Protein AF-A0A7C5WG07-F1 (afdb_monomer)

Mean predicted aligned error: 15.14 Å

Radius of gyration: 25.04 Å; Cα contacts (8 Å, |Δi|>4): 256; chains: 1; bounding box: 51×53×60 Å

Secondary structure (DSSP, 8-state):
-EEE--SSSS---B-----------------PPPPPPPPPPTT--PPPPGGGG-----GGGS-SS--SSGGGSEEEE--SSS----EEEEGGGGGGGPPTT-EEE---------EEEEE-TTS-EEEEEEEEESSTTS-EEEEEEE-SSPPPTT-EEEEETTEEEEEEEEETTEEEEEEESS--GGG-

Solvent-accessible surface area (backbone atoms only — not comparable to full-atom values): 12342 Å² total; per-residue (Å²): 99,51,45,46,52,58,82,68,100,66,84,59,83,51,80,62,75,76,90,76,84,82,89,85,85,88,84,90,76,94,76,80,86,85,76,82,83,76,88,81,65,93,87,68,80,71,78,86,51,77,73,81,73,66,75,95,71,62,73,87,76,54,71,89,65,82,54,84,62,65,46,70,32,80,30,73,44,65,61,90,68,104,53,90,58,76,42,87,46,36,49,68,51,48,73,78,79,56,59,95,65,49,43,78,47,70,79,81,85,78,87,69,84,30,77,46,62,26,28,36,91,87,66,49,64,35,35,39,34,54,74,45,66,75,44,95,84,62,40,34,26,39,25,41,78,50,42,98,68,73,82,54,71,76,37,61,28,40,54,52,91,75,30,35,38,36,31,54,48,83,48,93,95,36,29,36,34,34,62,43,56,90,74,54,74,88,80,116

pLDDT: mean 76.99, std 21.12, range [29.88, 97.0]

Structure (mmCIF, N/CA/C/O backbone):
data_AF-A0A7C5WG07-F1
#
_entry.id   AF-A0A7C5WG07-F1
#
loop_
_atom_site.group_PDB
_atom_site.id
_atom_site.type_symbol
_atom_site.label_atom_id
_atom_site.label_alt_id
_atom_site.label_comp_id
_atom_site.label_asym_id
_atom_site.label_entity_id
_atom_site.label_seq_id
_atom_site.pdbx_PDB_ins_code
_atom_site.Cartn_x
_atom_site.Cartn_y
_atom_site.Cartn_z
_atom_site.occupancy
_atom_site.B_iso_or_equiv
_atom_site.auth_seq_id
_atom_site.auth_comp_id
_atom_site.auth_asym_id
_atom_site.auth_atom_id
_atom_site.pdbx_PDB_model_num
ATOM 1 N N . MET A 1 1 ? 6.994 1.285 -8.239 1.00 38.47 1 MET A N 1
ATOM 2 C CA . MET A 1 1 ? 8.453 1.095 -8.134 1.00 38.47 1 MET A CA 1
ATOM 3 C C . MET A 1 1 ? 9.087 2.463 -8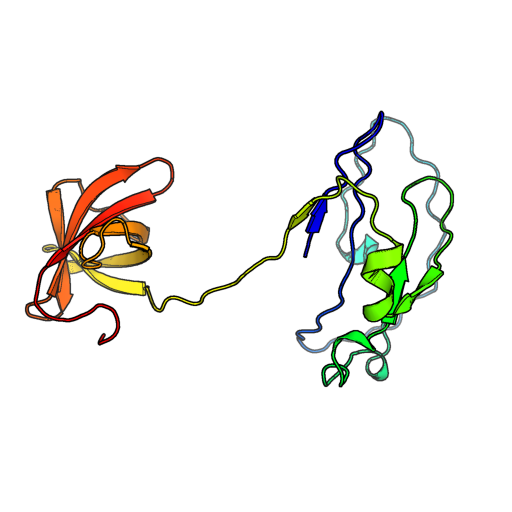.268 1.00 38.47 1 MET A C 1
ATOM 5 O O . MET A 1 1 ? 8.831 3.127 -9.264 1.00 38.47 1 MET A O 1
ATOM 9 N N . VAL A 1 2 ? 9.793 2.922 -7.241 1.00 41.78 2 VAL A N 1
ATOM 10 C CA . VAL A 1 2 ? 10.519 4.198 -7.270 1.00 41.78 2 VAL A CA 1
ATOM 11 C C . VAL A 1 2 ? 11.999 3.845 -7.251 1.00 41.78 2 VAL A C 1
ATOM 13 O O . VAL A 1 2 ? 12.442 3.127 -6.362 1.00 41.78 2 VAL A O 1
ATOM 16 N N . LEU A 1 3 ? 12.752 4.297 -8.252 1.00 44.88 3 LEU A N 1
ATOM 17 C CA . LEU A 1 3 ? 14.199 4.125 -8.278 1.00 44.88 3 LEU A CA 1
ATOM 18 C C . LEU A 1 3 ? 14.851 5.371 -7.674 1.00 44.88 3 LEU A C 1
ATOM 20 O O . LEU A 1 3 ? 14.597 6.491 -8.129 1.00 44.88 3 LEU A O 1
ATOM 24 N N . LEU A 1 4 ? 15.675 5.180 -6.646 1.00 45.19 4 LEU A N 1
ATOM 25 C CA . LEU A 1 4 ? 16.463 6.236 -6.024 1.00 45.19 4 LEU A CA 1
ATOM 26 C C . LEU A 1 4 ? 17.936 6.011 -6.377 1.00 45.19 4 LEU A C 1
ATOM 28 O O . LEU A 1 4 ? 18.559 5.062 -5.914 1.00 45.19 4 LEU A O 1
ATOM 32 N N . ARG A 1 5 ? 18.489 6.892 -7.214 1.00 48.22 5 ARG A N 1
ATOM 33 C CA . ARG A 1 5 ? 19.912 6.901 -7.573 1.00 48.22 5 ARG A CA 1
ATOM 34 C C . ARG A 1 5 ? 20.709 7.602 -6.479 1.00 48.22 5 ARG A C 1
ATOM 36 O O . ARG A 1 5 ? 20.539 8.807 -6.281 1.00 48.22 5 ARG A O 1
ATOM 43 N N . LEU A 1 6 ? 21.546 6.850 -5.770 1.00 46.19 6 LEU A N 1
ATOM 44 C CA . LEU A 1 6 ? 22.376 7.329 -4.665 1.00 46.19 6 LEU A CA 1
ATOM 45 C C . LEU A 1 6 ? 23.856 7.219 -5.071 1.00 46.19 6 LEU A C 1
ATOM 47 O O . LEU A 1 6 ? 24.548 6.290 -4.682 1.00 46.19 6 LEU A O 1
ATOM 51 N N . GLY A 1 7 ? 24.352 8.154 -5.888 1.00 37.94 7 GLY A N 1
ATOM 52 C CA . GLY A 1 7 ? 25.779 8.199 -6.238 1.00 37.94 7 GLY A CA 1
ATOM 53 C C . GLY A 1 7 ? 26.144 9.283 -7.258 1.00 37.94 7 GLY A C 1
ATOM 54 O O . GLY A 1 7 ? 25.805 9.160 -8.433 1.00 37.94 7 GLY A O 1
ATOM 55 N N . GLY A 1 8 ? 26.842 10.335 -6.806 1.00 44.09 8 GLY A N 1
ATOM 56 C CA . GLY A 1 8 ? 27.345 11.469 -7.610 1.00 44.09 8 GLY A CA 1
ATOM 57 C C . GLY A 1 8 ? 26.722 12.831 -7.237 1.00 44.09 8 GLY A C 1
ATOM 58 O O . GLY A 1 8 ? 25.639 12.852 -6.647 1.00 44.09 8 GLY A O 1
ATOM 59 N N . PRO A 1 9 ? 27.379 13.978 -7.533 1.00 41.19 9 PRO A N 1
ATOM 60 C CA . PRO A 1 9 ? 26.943 15.295 -7.068 1.00 41.19 9 PRO A CA 1
ATOM 61 C C . PRO A 1 9 ? 25.626 15.676 -7.756 1.00 41.19 9 PRO A C 1
ATOM 63 O O . PRO A 1 9 ? 25.593 16.116 -8.903 1.00 41.19 9 PRO A O 1
ATOM 66 N N . GLY A 1 10 ? 24.520 15.453 -7.047 1.00 43.56 10 GLY A N 1
ATOM 67 C CA . GLY A 1 10 ? 23.165 15.768 -7.489 1.00 43.56 10 GLY A CA 1
ATOM 68 C C . GLY A 1 10 ? 22.250 14.544 -7.535 1.00 43.56 10 GLY A C 1
ATOM 69 O O . GLY A 1 10 ? 22.371 13.677 -8.397 1.00 43.56 10 GLY A O 1
ATOM 70 N N . LEU A 1 11 ? 21.256 14.522 -6.642 1.00 38.75 11 LEU A N 1
ATOM 71 C CA . LEU A 1 11 ? 20.140 13.569 -6.634 1.00 38.75 11 LEU A CA 1
ATOM 72 C C . LEU A 1 11 ? 19.354 13.621 -7.960 1.00 38.75 11 LEU A C 1
ATOM 74 O O . LEU A 1 11 ? 18.434 14.426 -8.143 1.00 38.75 11 LEU A O 1
ATOM 78 N N . ARG A 1 12 ? 19.653 12.718 -8.899 1.00 48.75 12 ARG A N 1
ATOM 79 C CA . ARG A 1 12 ? 18.860 12.548 -10.125 1.00 48.75 12 ARG A CA 1
ATOM 80 C C . ARG A 1 12 ? 17.717 11.541 -9.899 1.00 48.75 12 ARG A C 1
ATOM 82 O O . ARG A 1 12 ? 17.826 10.371 -10.221 1.00 48.75 12 ARG A O 1
ATOM 89 N N . ARG A 1 13 ? 16.581 12.045 -9.401 1.00 41.81 13 ARG A N 1
ATOM 90 C CA . ARG A 1 13 ? 15.189 11.585 -9.669 1.00 41.81 13 ARG A CA 1
ATOM 91 C C . ARG A 1 13 ? 14.920 10.771 -10.951 1.00 41.81 13 ARG A C 1
ATOM 93 O O . ARG A 1 13 ? 14.426 11.390 -11.886 1.00 41.81 13 ARG A O 1
ATOM 100 N N . VAL A 1 14 ? 15.153 9.469 -11.069 1.00 42.34 14 VAL A N 1
ATOM 101 C CA . VAL A 1 14 ? 14.670 8.732 -12.260 1.00 42.34 14 VAL A CA 1
ATOM 102 C C . VAL A 1 14 ? 13.261 8.223 -11.968 1.00 42.34 14 VAL A C 1
ATOM 104 O O . VAL A 1 14 ? 13.068 7.297 -11.184 1.00 42.34 14 VAL A O 1
ATOM 107 N N . ARG A 1 15 ? 12.240 8.864 -12.550 1.00 41.91 15 ARG A N 1
ATOM 108 C CA . ARG A 1 15 ? 10.853 8.403 -12.403 1.00 41.91 15 ARG A CA 1
ATOM 109 C C . ARG A 1 15 ? 10.570 7.372 -13.489 1.00 41.91 15 ARG A C 1
ATOM 111 O O . ARG A 1 15 ? 10.311 7.734 -14.630 1.00 41.91 15 ARG A O 1
ATOM 118 N N . VAL A 1 16 ? 10.603 6.095 -13.121 1.00 41.75 16 VAL A N 1
ATOM 119 C CA . VAL A 1 16 ? 10.131 5.010 -13.987 1.00 41.75 16 VAL A CA 1
ATOM 120 C C . VAL A 1 16 ? 8.601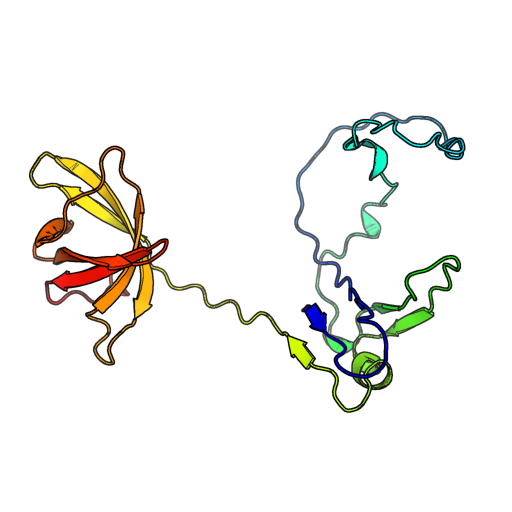 5.016 -13.946 1.00 41.75 16 VAL A C 1
ATOM 122 O O . VAL A 1 16 ? 7.991 4.587 -12.966 1.00 41.75 16 VAL A O 1
ATOM 125 N N . LEU A 1 17 ? 7.970 5.562 -14.986 1.00 38.41 17 LEU A N 1
ATOM 126 C CA . LEU A 1 17 ? 6.526 5.442 -15.185 1.00 38.41 17 LEU A CA 1
ATOM 127 C C . LEU A 1 17 ? 6.226 4.053 -15.755 1.00 38.41 17 LEU A C 1
ATOM 129 O O . LEU A 1 17 ? 6.412 3.796 -16.940 1.00 38.41 17 LEU A O 1
ATOM 133 N N . LEU A 1 18 ? 5.755 3.158 -14.890 1.00 39.09 18 LEU A N 1
ATOM 134 C CA . LEU A 1 18 ? 5.053 1.948 -15.305 1.00 39.09 18 LEU A CA 1
ATOM 135 C C . LEU A 1 18 ? 3.572 2.310 -15.410 1.00 39.09 18 LEU A C 1
ATOM 137 O O . LEU A 1 18 ? 2.943 2.628 -14.400 1.00 39.09 18 LEU A O 1
ATOM 141 N N . ALA A 1 19 ? 3.032 2.312 -16.626 1.00 33.00 19 ALA A N 1
ATOM 142 C CA . ALA A 1 19 ? 1.612 2.539 -16.846 1.00 33.00 19 ALA A CA 1
ATOM 143 C C . ALA A 1 19 ? 0.819 1.325 -16.333 1.00 33.00 19 ALA A C 1
ATOM 145 O O . ALA A 1 19 ? 1.008 0.207 -16.809 1.00 33.00 19 ALA A O 1
ATOM 146 N N . ALA A 1 20 ? -0.061 1.554 -15.362 1.00 34.78 20 ALA A N 1
ATOM 147 C CA . ALA A 1 20 ? -1.146 0.646 -15.017 1.00 34.78 20 ALA A CA 1
ATOM 148 C C . ALA A 1 20 ? -2.455 1.401 -15.265 1.00 34.78 20 ALA A C 1
ATOM 150 O O . ALA A 1 20 ? -2.651 2.487 -14.721 1.00 34.78 20 ALA A O 1
ATOM 151 N N . ALA A 1 21 ? -3.316 0.852 -16.118 1.00 30.83 21 ALA A N 1
ATOM 152 C CA . ALA A 1 21 ? -4.628 1.411 -16.401 1.00 30.83 21 ALA A CA 1
ATOM 153 C C . ALA A 1 21 ? -5.647 0.876 -15.385 1.00 30.83 21 ALA A C 1
ATOM 155 O O . ALA A 1 21 ? -5.774 -0.336 -15.224 1.00 30.83 21 ALA A O 1
ATOM 156 N N . GLN A 1 22 ? -6.385 1.771 -14.726 1.00 36.16 22 GLN A N 1
ATOM 157 C CA . GLN A 1 22 ? -7.676 1.470 -14.101 1.00 36.16 22 GLN A CA 1
ATOM 158 C C . GLN A 1 22 ? -8.629 2.628 -14.420 1.00 36.16 22 GLN A C 1
ATOM 160 O O . GLN A 1 22 ? -8.256 3.792 -14.291 1.00 36.16 22 GLN A O 1
ATOM 165 N N . GLY A 1 23 ? -9.801 2.296 -14.964 1.00 39.53 23 GLY A N 1
ATOM 166 C CA . GLY A 1 23 ? -10.646 3.228 -15.708 1.00 39.53 23 GLY A CA 1
ATOM 167 C C . GLY A 1 23 ? -11.697 3.993 -14.905 1.00 39.53 23 GLY A C 1
ATOM 168 O O . GLY A 1 23 ? -11.992 3.668 -13.762 1.00 39.53 23 GLY A O 1
ATOM 169 N N . LEU A 1 24 ? -12.329 4.961 -15.579 1.00 36.06 24 LEU A N 1
ATOM 170 C CA . LEU A 1 24 ? -13.737 5.330 -15.410 1.00 36.06 24 LEU A CA 1
ATOM 171 C C . LEU A 1 24 ? -14.241 6.090 -16.657 1.00 36.06 24 LEU A C 1
ATOM 173 O O . LEU A 1 24 ? -13.456 6.578 -17.464 1.00 36.06 24 LEU A O 1
ATOM 177 N N . ARG A 1 25 ? -15.564 6.106 -16.851 1.00 36.50 25 ARG A N 1
ATOM 178 C CA . ARG A 1 25 ? -16.282 6.350 -18.114 1.00 36.50 25 ARG A CA 1
ATOM 179 C C . ARG A 1 25 ? -16.681 7.817 -18.387 1.00 36.50 25 ARG A C 1
ATOM 181 O O . ARG A 1 25 ? -17.117 8.506 -17.478 1.00 36.50 25 ARG A O 1
ATOM 188 N N . ARG A 1 26 ? -16.737 8.111 -19.702 1.00 42.53 26 ARG A N 1
ATOM 189 C CA . ARG A 1 26 ? -17.637 8.979 -20.517 1.00 42.53 26 ARG A CA 1
ATOM 190 C C . ARG A 1 26 ? -17.627 10.514 -20.378 1.00 42.53 26 ARG A C 1
ATOM 192 O O . ARG A 1 26 ? -17.943 11.063 -19.334 1.00 42.53 26 ARG A O 1
ATOM 199 N N . GLY A 1 27 ? -17.522 11.161 -21.549 1.00 34.78 27 GLY A N 1
ATOM 200 C CA . GLY A 1 27 ? -18.117 12.470 -21.855 1.00 34.78 27 GLY A CA 1
ATOM 201 C C . GLY A 1 27 ? -17.315 13.268 -22.884 1.00 34.78 27 GLY A C 1
ATOM 202 O O . GLY A 1 27 ? -16.436 14.026 -22.501 1.00 34.78 27 GLY A O 1
ATOM 203 N N . GLY A 1 28 ? -17.574 13.075 -24.181 1.00 46.59 28 GLY A N 1
ATOM 204 C CA . GLY A 1 28 ? -16.825 13.734 -25.255 1.00 46.59 28 GLY A CA 1
ATOM 205 C C . GLY A 1 28 ? -17.171 15.212 -25.445 1.00 46.59 28 GLY A C 1
ATOM 206 O O . GLY A 1 28 ? -18.310 15.620 -25.241 1.00 46.59 28 GLY A O 1
ATOM 207 N N . CYS A 1 29 ? -16.191 15.990 -25.908 1.00 29.88 29 CYS A N 1
ATOM 208 C CA . CYS A 1 29 ? -16.407 17.158 -26.761 1.00 29.88 29 CYS A CA 1
ATOM 209 C C . CYS A 1 29 ? -1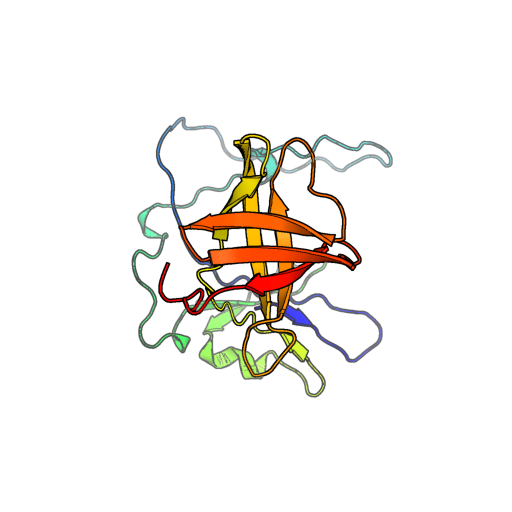5.081 17.501 -27.458 1.00 29.88 29 CYS A C 1
ATOM 211 O O . CYS A 1 29 ? -14.068 17.708 -26.792 1.00 29.88 29 CYS A O 1
ATOM 213 N N . ALA A 1 30 ? -15.065 17.516 -28.791 1.00 47.34 30 ALA A N 1
ATOM 214 C CA . ALA A 1 30 ? -13.874 17.845 -29.571 1.00 47.34 30 ALA A CA 1
ATOM 215 C C . ALA A 1 30 ? -13.488 19.322 -29.365 1.00 47.34 30 ALA A C 1
ATOM 217 O O . ALA A 1 30 ? -14.338 20.207 -29.472 1.00 47.34 30 ALA A O 1
ATOM 218 N N . ARG A 1 31 ? -12.209 19.600 -29.077 1.00 47.97 31 ARG A N 1
ATOM 219 C CA . ARG A 1 31 ? -11.657 20.960 -28.955 1.00 47.97 31 ARG A CA 1
ATOM 220 C C . ARG A 1 31 ? -10.292 21.088 -29.655 1.00 47.97 31 ARG A C 1
ATOM 222 O O . ARG A 1 31 ? -9.617 20.079 -29.840 1.00 47.97 31 ARG A O 1
ATOM 229 N N . PRO A 1 32 ? -9.940 22.309 -30.107 1.00 43.88 32 PRO A N 1
ATOM 230 C CA . PRO A 1 32 ? -8.918 22.566 -31.129 1.00 43.88 32 PRO A CA 1
ATOM 231 C C . PRO A 1 32 ? -7.474 22.356 -30.630 1.00 43.88 32 PRO A C 1
ATOM 233 O 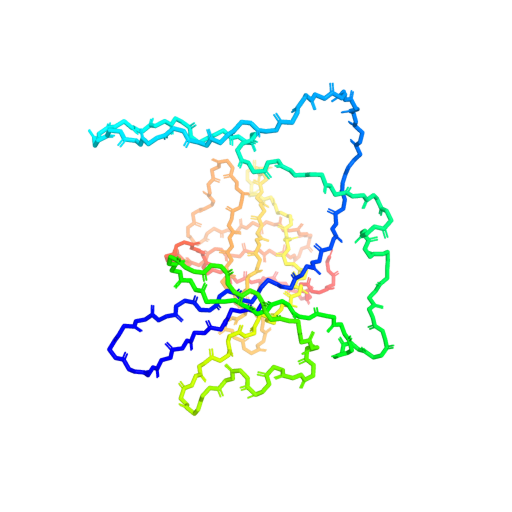O . PRO A 1 32 ? -7.259 22.258 -29.421 1.00 43.88 32 PRO A O 1
ATOM 236 N N . PRO A 1 33 ? -6.479 22.298 -31.544 1.00 50.62 33 PRO A N 1
ATOM 237 C CA . PRO A 1 33 ? -5.098 21.958 -31.208 1.00 50.62 33 PRO A CA 1
ATOM 238 C C . PRO A 1 33 ? -4.438 22.973 -30.267 1.00 50.62 33 PRO A C 1
ATOM 240 O O . PRO A 1 33 ? -4.625 24.186 -30.372 1.00 50.62 33 PRO A O 1
ATOM 243 N N . CYS A 1 34 ? -3.646 22.430 -29.345 1.00 43.69 34 CYS A N 1
ATOM 244 C CA . CYS A 1 34 ? -2.970 23.129 -28.261 1.00 43.69 34 CYS A CA 1
ATOM 245 C C . CYS A 1 34 ? -2.038 24.238 -28.781 1.00 43.69 34 CYS A C 1
ATOM 247 O O . CYS A 1 34 ? -1.109 23.975 -29.543 1.00 43.69 34 CYS A O 1
ATOM 249 N N . LEU A 1 35 ? -2.251 25.474 -28.327 1.00 50.00 35 LEU A N 1
ATOM 250 C CA . LEU A 1 35 ? -1.315 26.583 -28.532 1.00 50.00 35 LEU A CA 1
ATOM 251 C C . LEU A 1 35 ? -0.072 26.418 -27.633 1.00 50.00 35 LEU A C 1
ATOM 253 O O . LEU A 1 35 ? -0.197 25.915 -26.513 1.00 50.00 35 LEU A O 1
ATOM 257 N N . PRO A 1 36 ? 1.119 26.868 -28.073 1.00 45.62 36 PRO A N 1
ATOM 258 C CA . PRO A 1 36 ? 2.332 26.779 -27.269 1.00 45.62 36 PRO A CA 1
ATOM 259 C C . PRO A 1 36 ? 2.262 27.705 -26.039 1.00 45.62 36 PRO A C 1
ATOM 261 O O . PRO A 1 36 ? 1.696 28.802 -26.115 1.00 45.62 36 PRO A O 1
ATOM 264 N N . PRO A 1 37 ? 2.848 27.301 -24.896 1.00 53.78 37 PRO A N 1
ATOM 265 C CA . PRO A 1 37 ? 2.823 28.105 -23.681 1.00 53.78 37 PRO A CA 1
ATOM 266 C C . PRO A 1 37 ? 3.645 29.391 -23.855 1.00 53.78 37 PRO A C 1
ATOM 268 O O . PRO A 1 37 ? 4.796 29.357 -24.289 1.00 53.78 37 PRO A O 1
ATOM 271 N N . ARG A 1 38 ? 3.061 30.540 -23.491 1.00 53.44 38 ARG A N 1
ATOM 272 C CA . ARG A 1 38 ? 3.776 31.827 -23.427 1.00 53.44 38 ARG A CA 1
ATOM 273 C C . ARG A 1 38 ? 4.807 31.817 -22.291 1.00 53.44 38 ARG A C 1
ATOM 275 O O . ARG A 1 38 ? 4.570 31.230 -21.235 1.00 53.44 38 ARG A O 1
ATOM 282 N N . ALA A 1 39 ? 5.931 32.505 -22.500 1.00 54.72 39 ALA A N 1
ATOM 283 C CA . ALA A 1 39 ? 6.984 32.672 -21.498 1.00 54.72 39 ALA A CA 1
ATOM 284 C C . ALA A 1 39 ? 6.450 33.377 -20.232 1.00 54.72 39 ALA A C 1
ATOM 286 O O . ALA A 1 39 ? 5.752 34.388 -20.326 1.00 54.72 39 ALA A O 1
ATOM 287 N N . ARG A 1 40 ? 6.764 32.823 -19.051 1.00 54.06 40 ARG A N 1
ATOM 288 C CA . ARG A 1 40 ? 6.263 33.283 -17.741 1.00 54.06 40 ARG A CA 1
ATOM 289 C C . ARG A 1 40 ? 7.050 34.485 -17.213 1.00 54.06 40 ARG A C 1
ATOM 291 O O . ARG A 1 40 ? 8.272 34.519 -17.336 1.00 54.06 40 ARG A O 1
ATOM 298 N N . ARG A 1 41 ? 6.364 35.422 -16.547 1.00 48.75 41 ARG A N 1
ATOM 299 C CA . ARG A 1 41 ? 6.999 36.462 -15.717 1.00 48.75 41 ARG A CA 1
ATOM 300 C C . ARG A 1 41 ? 7.250 35.929 -14.291 1.00 48.75 41 ARG A C 1
ATOM 302 O O . ARG A 1 41 ? 6.447 35.130 -13.805 1.00 48.75 41 ARG A O 1
ATOM 309 N N . PRO A 1 42 ? 8.331 36.338 -13.599 1.00 42.03 42 PRO A N 1
ATOM 310 C CA . PRO A 1 42 ? 8.593 35.917 -12.219 1.00 42.03 42 PRO A CA 1
ATOM 311 C C . PRO A 1 42 ? 7.502 36.433 -11.264 1.00 42.03 42 PRO A C 1
ATOM 313 O O . PRO A 1 42 ? 7.221 37.627 -11.255 1.00 42.03 42 PRO A O 1
ATOM 316 N N . GLY A 1 43 ? 6.892 35.546 -10.468 1.00 57.75 43 GLY A N 1
ATOM 317 C CA . GLY A 1 43 ? 5.872 35.886 -9.457 1.00 57.75 43 GLY A CA 1
ATOM 318 C C . GLY A 1 43 ? 4.420 35.543 -9.822 1.00 57.75 43 GLY A C 1
ATOM 319 O O . GLY A 1 43 ? 3.549 35.582 -8.960 1.00 57.75 43 GLY A O 1
ATOM 320 N N . GLU A 1 44 ? 4.147 35.142 -11.064 1.00 58.75 44 GLU A N 1
ATOM 321 C CA . GLU A 1 44 ? 2.806 34.739 -11.499 1.00 58.75 44 GLU A CA 1
ATOM 322 C C . GLU A 1 44 ? 2.594 33.234 -11.260 1.00 58.75 44 GLU A C 1
ATOM 324 O O . GLU A 1 44 ? 3.008 32.383 -12.057 1.00 58.75 44 GLU A O 1
ATOM 329 N N . VAL A 1 45 ? 1.955 32.876 -10.141 1.00 60.25 45 VAL A N 1
ATOM 330 C CA . VAL A 1 45 ? 1.470 31.505 -9.928 1.00 60.25 45 VAL A CA 1
ATOM 331 C C . VAL A 1 45 ? 0.168 31.362 -10.706 1.00 60.25 45 VAL A C 1
ATOM 333 O O . VAL A 1 45 ? -0.919 31.566 -10.174 1.00 60.25 45 VAL A O 1
ATOM 336 N N . ASN A 1 46 ? 0.278 31.040 -11.995 1.00 66.56 46 ASN A N 1
ATOM 337 C CA . ASN A 1 46 ? -0.894 30.617 -12.753 1.00 66.56 46 ASN A CA 1
ATOM 338 C C . ASN A 1 46 ? -1.485 29.385 -12.051 1.00 66.56 46 ASN A C 1
ATOM 340 O O . ASN A 1 46 ? -0.731 28.436 -11.796 1.00 66.56 46 ASN A O 1
ATOM 344 N N . PRO A 1 47 ? -2.787 29.386 -11.712 1.00 80.25 47 PRO A N 1
ATOM 345 C CA . PRO A 1 47 ? -3.405 28.233 -11.087 1.00 80.25 47 PRO A CA 1
ATOM 346 C C . PRO A 1 47 ? -3.209 27.046 -12.021 1.00 80.25 47 PRO A C 1
ATOM 348 O O . PRO A 1 47 ? -3.590 27.095 -13.190 1.00 80.25 47 PRO A O 1
ATOM 351 N N . VAL A 1 48 ? -2.561 26.000 -11.515 1.00 85.75 48 VAL A N 1
ATOM 352 C CA . VAL A 1 48 ? -2.417 24.748 -12.251 1.00 85.75 48 VAL A CA 1
ATOM 353 C C . VAL A 1 48 ? -3.818 24.180 -12.430 1.00 85.75 48 VAL A C 1
ATOM 355 O O . VAL A 1 48 ? -4.505 23.889 -11.450 1.00 85.75 48 VAL A O 1
ATOM 358 N N . ARG A 1 49 ? -4.263 24.057 -13.678 1.00 88.81 49 ARG A N 1
ATOM 359 C CA . ARG A 1 49 ? -5.588 23.528 -14.006 1.00 88.81 49 ARG A CA 1
ATOM 360 C C . ARG A 1 49 ? -5.458 22.060 -14.364 1.00 88.81 49 ARG A C 1
ATOM 362 O O . ARG A 1 49 ? -4.469 21.637 -14.950 1.00 88.81 49 ARG A O 1
ATOM 369 N N . VAL A 1 50 ? -6.508 21.288 -14.094 1.00 88.38 50 VAL A N 1
ATOM 370 C CA . VAL A 1 50 ? -6.593 19.880 -14.524 1.00 88.38 50 VAL A CA 1
ATOM 371 C C . VAL A 1 50 ? -6.358 19.752 -16.036 1.00 88.38 50 VAL A C 1
ATOM 373 O O . VAL A 1 50 ? -5.648 18.853 -16.473 1.00 88.38 50 VAL A O 1
ATOM 376 N N . ALA A 1 51 ? -6.877 20.706 -16.815 1.00 90.56 51 ALA A N 1
ATOM 377 C CA . ALA A 1 51 ? -6.721 20.754 -18.267 1.00 90.56 51 ALA A CA 1
ATOM 378 C C . ALA A 1 51 ? -5.262 20.893 -18.744 1.00 90.56 51 ALA A C 1
ATOM 380 O O . ALA A 1 51 ? -4.966 20.515 -19.871 1.00 90.56 51 ALA A O 1
ATOM 381 N N . ASP A 1 52 ? -4.341 21.391 -17.909 1.00 89.56 52 ASP A N 1
ATOM 382 C CA . ASP A 1 52 ? -2.924 21.510 -18.280 1.00 89.56 52 ASP A CA 1
ATOM 383 C C . ASP A 1 52 ? -2.225 20.127 -18.361 1.00 89.56 52 ASP A C 1
ATOM 385 O O . ASP A 1 52 ? -1.092 20.033 -18.831 1.00 89.56 52 ASP A O 1
ATOM 389 N N . PHE A 1 53 ? -2.897 19.052 -17.920 1.00 90.50 53 PHE A N 1
ATOM 390 C CA . PHE A 1 53 ? -2.437 17.658 -17.997 1.00 90.50 53 PHE A CA 1
ATOM 391 C C . PHE A 1 53 ? -3.274 16.788 -18.946 1.00 90.50 53 PHE A C 1
ATOM 393 O O . PHE A 1 53 ? -3.115 15.565 -18.944 1.00 90.50 53 PHE A O 1
ATOM 400 N N . ASP A 1 54 ? -4.174 17.390 -19.723 1.00 91.75 54 ASP A N 1
ATOM 401 C CA . ASP A 1 54 ? -4.997 16.658 -20.681 1.00 91.75 54 ASP A CA 1
ATOM 402 C C . ASP A 1 54 ? -4.181 16.265 -21.925 1.00 91.75 54 ASP A C 1
ATOM 404 O O . ASP A 1 54 ? -3.337 17.026 -22.407 1.00 91.75 54 ASP A O 1
ATOM 408 N N . TYR A 1 55 ? -4.409 15.058 -22.443 1.00 93.94 55 TYR A N 1
ATOM 409 C CA . TYR A 1 55 ? -3.766 14.559 -23.657 1.00 93.94 55 TYR A CA 1
ATOM 410 C C . TYR A 1 55 ? -4.662 13.551 -24.371 1.00 93.94 55 TYR A C 1
ATOM 412 O O . TYR A 1 55 ? -5.418 12.800 -23.757 1.00 93.94 55 TYR A O 1
ATOM 420 N N . HIS A 1 56 ? -4.548 13.504 -25.697 1.00 95.50 56 HIS A N 1
ATOM 421 C CA . HIS A 1 56 ? -5.278 12.529 -26.494 1.00 95.50 56 HIS A CA 1
ATOM 422 C C . HIS A 1 56 ? -4.702 11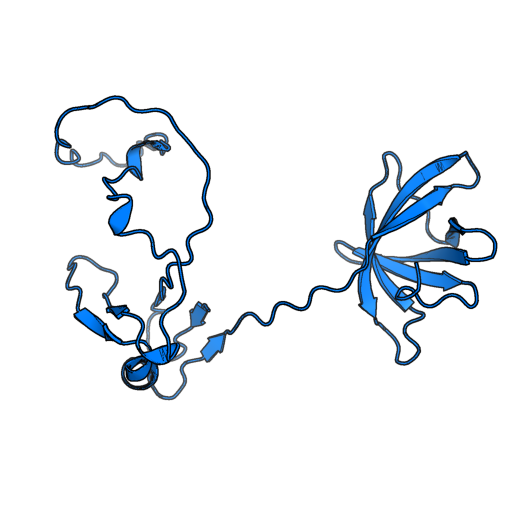.121 -26.277 1.00 95.50 56 HIS A C 1
ATOM 424 O O . HIS A 1 56 ? -3.591 10.824 -26.721 1.00 95.50 56 HIS A O 1
ATOM 430 N N . LEU A 1 57 ? -5.471 10.253 -25.616 1.00 95.75 57 LEU A N 1
ATOM 431 C CA . LEU A 1 57 ? -5.161 8.838 -25.425 1.00 95.75 57 LEU A CA 1
ATOM 432 C C . LEU A 1 57 ? -6.209 7.983 -26.151 1.00 95.75 57 LEU A C 1
ATOM 434 O O . LEU A 1 57 ? -7.323 7.842 -25.641 1.00 95.75 57 LEU A O 1
ATOM 438 N N . PRO A 1 58 ? -5.878 7.406 -27.321 1.00 95.81 58 PRO A N 1
ATOM 439 C CA . PRO A 1 58 ? -6.782 6.490 -28.004 1.00 95.81 58 PRO A CA 1
ATOM 440 C C . PRO A 1 58 ? -7.125 5.291 -27.112 1.00 95.81 58 PRO A C 1
ATOM 442 O O . PRO A 1 58 ? -6.251 4.743 -26.434 1.00 95.81 58 PRO A O 1
ATOM 445 N N . ALA A 1 59 ? -8.392 4.874 -27.105 1.00 94.69 59 ALA A N 1
ATOM 446 C CA . ALA A 1 59 ? -8.881 3.823 -26.209 1.00 94.69 59 ALA A CA 1
ATOM 447 C C . ALA A 1 59 ? -8.181 2.475 -26.458 1.00 94.69 59 ALA A C 1
ATOM 449 O O . ALA A 1 59 ? -7.915 1.723 -25.524 1.00 94.69 59 ALA A O 1
ATOM 450 N N . GLU A 1 60 ? -7.819 2.205 -27.709 1.00 93.69 60 GLU A N 1
ATOM 451 C CA . GLU A 1 60 ? -7.073 1.029 -28.147 1.00 93.69 60 GLU A CA 1
ATOM 452 C C . GLU A 1 60 ? -5.628 0.988 -27.624 1.00 93.69 60 GLU A C 1
ATOM 454 O O . GLU A 1 60 ? -5.026 -0.082 -27.563 1.00 93.69 60 GLU A O 1
ATOM 459 N N . GLN A 1 61 ? -5.067 2.129 -27.203 1.00 94.69 61 GLN A N 1
ATOM 460 C CA . GLN A 1 61 ? -3.735 2.197 -26.588 1.00 94.69 61 GLN A CA 1
ATOM 461 C C . GLN A 1 61 ? -3.768 1.932 -25.074 1.00 94.69 61 GLN A C 1
ATOM 463 O O . GLN A 1 61 ? -2.717 1.877 -24.429 1.00 94.69 61 GLN A O 1
ATOM 468 N N . ILE A 1 62 ? -4.956 1.723 -24.496 1.00 94.62 62 ILE A N 1
ATOM 469 C CA . ILE A 1 62 ? -5.128 1.312 -23.104 1.00 94.62 62 ILE A CA 1
ATOM 470 C C . ILE A 1 62 ? -5.063 -0.214 -23.037 1.00 94.62 62 ILE A C 1
ATOM 472 O O . ILE A 1 62 ? -5.988 -0.916 -23.451 1.00 94.62 62 ILE A O 1
ATOM 476 N N . ALA A 1 63 ? -3.969 -0.733 -22.478 1.00 91.19 63 ALA A N 1
ATOM 477 C CA . ALA A 1 63 ? -3.782 -2.167 -22.299 1.00 91.19 63 ALA A CA 1
ATOM 478 C C . ALA A 1 63 ? -4.910 -2.769 -21.440 1.00 91.19 63 ALA A C 1
ATOM 480 O O . ALA A 1 63 ? -5.071 -2.410 -20.275 1.00 91.19 63 ALA A O 1
ATOM 481 N N . GLN A 1 64 ? -5.667 -3.702 -22.020 1.00 95.31 64 GLN A N 1
ATOM 482 C CA . GLN A 1 64 ? -6.737 -4.435 -21.327 1.00 95.31 64 GLN A CA 1
ATOM 483 C C . GLN A 1 64 ? -6.202 -5.630 -20.528 1.00 95.31 64 GLN A C 1
ATOM 485 O O . GLN A 1 64 ? -6.847 -6.111 -19.601 1.00 95.31 64 GLN A O 1
ATOM 490 N N . GLN A 1 65 ? -5.016 -6.116 -20.892 1.00 93.56 65 GLN A N 1
ATOM 491 C CA . GLN A 1 65 ? -4.321 -7.219 -20.240 1.00 93.56 65 GLN A CA 1
ATOM 492 C C . GLN A 1 65 ? -2.840 -6.870 -20.102 1.00 93.56 65 GLN A C 1
ATOM 494 O O . GLN A 1 65 ? -2.283 -6.108 -20.897 1.00 93.56 65 GLN A O 1
ATOM 499 N N . ALA A 1 66 ? -2.197 -7.422 -19.076 1.00 91.31 66 ALA A N 1
ATOM 500 C CA . ALA A 1 66 ? -0.761 -7.270 -18.900 1.00 91.31 66 ALA A CA 1
ATOM 501 C C . ALA A 1 66 ? 0.004 -8.037 -19.991 1.00 91.31 66 ALA A C 1
ATOM 503 O O . ALA A 1 66 ? -0.445 -9.078 -20.462 1.00 91.31 66 ALA A O 1
ATOM 504 N N . ALA A 1 67 ? 1.192 -7.548 -20.353 1.00 91.94 67 ALA A N 1
ATOM 505 C CA . ALA A 1 67 ? 2.082 -8.284 -21.243 1.00 91.94 67 ALA A CA 1
ATOM 506 C C . ALA A 1 67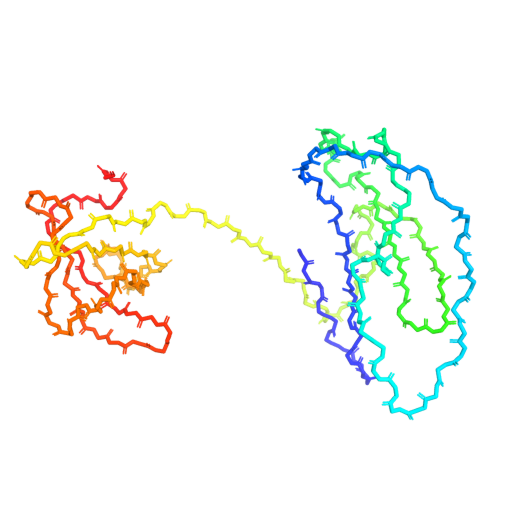 ? 2.526 -9.615 -20.608 1.00 91.94 67 ALA A C 1
ATOM 508 O O . ALA A 1 67 ? 2.854 -9.665 -19.417 1.00 91.94 67 ALA A O 1
ATOM 509 N N . THR A 1 68 ? 2.610 -10.667 -21.423 1.00 91.31 68 THR A N 1
ATOM 510 C CA . THR A 1 68 ? 3.106 -11.989 -21.022 1.00 91.31 68 THR A CA 1
ATOM 511 C C . THR A 1 68 ? 4.232 -12.410 -21.972 1.00 91.31 68 THR A C 1
ATOM 513 O O . THR A 1 68 ? 3.985 -12.515 -23.171 1.00 91.31 68 THR A O 1
ATOM 516 N N . PRO A 1 69 ? 5.468 -12.633 -21.481 1.00 93.88 69 PRO A N 1
ATOM 517 C CA . PRO A 1 69 ? 5.927 -12.481 -20.097 1.00 93.88 69 PRO A CA 1
ATOM 518 C C . PRO A 1 69 ? 5.992 -11.009 -19.648 1.00 93.88 69 PRO A C 1
ATOM 520 O O . PRO A 1 69 ? 6.187 -10.100 -20.452 1.00 93.88 69 PRO A O 1
ATOM 523 N N . ARG A 1 70 ? 5.881 -10.758 -18.335 1.00 89.38 70 ARG A N 1
ATOM 524 C CA . ARG A 1 70 ? 5.747 -9.394 -17.781 1.00 89.38 70 ARG A CA 1
ATOM 525 C C . ARG A 1 70 ? 6.899 -8.450 -18.146 1.00 89.38 70 ARG A C 1
ATOM 527 O O . ARG A 1 70 ? 6.678 -7.260 -18.351 1.00 89.38 70 ARG A O 1
ATOM 534 N N . HIS A 1 71 ? 8.120 -8.970 -18.253 1.00 90.94 71 HIS A N 1
ATOM 535 C CA . HIS A 1 71 ? 9.305 -8.178 -18.598 1.00 90.94 71 HIS A CA 1
ATOM 536 C C . HIS A 1 71 ? 9.362 -7.766 -20.083 1.00 90.94 71 HIS A C 1
ATOM 538 O O . HIS A 1 71 ? 10.188 -6.931 -20.449 1.00 90.94 71 HIS A O 1
ATOM 544 N N . ALA A 1 72 ? 8.482 -8.305 -20.938 1.00 93.25 72 ALA A N 1
ATOM 545 C CA . ALA A 1 72 ? 8.379 -7.913 -22.344 1.00 93.25 72 ALA A CA 1
ATOM 546 C C . ALA A 1 72 ? 7.649 -6.572 -22.550 1.00 93.25 72 ALA A C 1
ATOM 548 O O . ALA A 1 72 ? 7.661 -6.038 -23.660 1.00 93.25 72 ALA A O 1
ATOM 549 N N . ALA A 1 73 ? 7.030 -6.012 -21.502 1.00 94.81 73 ALA A N 1
ATOM 550 C CA . ALA A 1 73 ? 6.387 -4.704 -21.561 1.00 94.81 73 ALA A CA 1
ATOM 551 C C . ALA A 1 73 ? 7.372 -3.601 -21.996 1.00 94.81 73 ALA A C 1
ATOM 553 O O . ALA A 1 73 ? 8.550 -3.614 -21.628 1.00 94.81 73 ALA A O 1
ATOM 554 N N . ARG A 1 74 ? 6.875 -2.623 -22.765 1.00 94.12 74 ARG A N 1
ATOM 555 C CA . ARG A 1 74 ? 7.654 -1.453 -23.200 1.00 94.12 74 ARG A CA 1
ATOM 556 C C . ARG A 1 74 ? 7.965 -0.550 -22.003 1.00 94.12 74 ARG A C 1
ATOM 558 O O . ARG A 1 74 ? 7.104 -0.303 -21.165 1.00 94.12 74 ARG A O 1
ATOM 565 N N . MET A 1 75 ? 9.181 -0.021 -21.970 1.00 93.69 75 MET A N 1
ATOM 566 C CA . MET A 1 75 ? 9.667 0.948 -20.993 1.00 93.69 75 MET A CA 1
ATOM 567 C C . MET A 1 75 ? 10.140 2.201 -21.736 1.00 93.69 75 MET A C 1
ATOM 569 O O . MET A 1 75 ? 10.929 2.114 -22.677 1.00 93.69 75 MET A O 1
ATOM 573 N N . LEU A 1 76 ? 9.640 3.368 -21.331 1.00 92.38 76 LEU A N 1
ATOM 574 C CA . LEU A 1 76 ? 10.095 4.658 -21.845 1.00 92.38 76 LEU A CA 1
ATOM 575 C C . LEU A 1 76 ? 11.152 5.225 -20.897 1.00 92.38 76 LEU A C 1
ATOM 577 O O . LEU A 1 76 ? 10.869 5.440 -19.719 1.00 92.38 76 LEU A O 1
ATOM 581 N N . VAL A 1 77 ? 12.350 5.482 -21.414 1.00 88.88 77 VAL A N 1
ATOM 582 C CA . VAL A 1 77 ? 13.460 6.057 -20.648 1.00 88.88 77 VAL A CA 1
ATOM 583 C C . VAL A 1 77 ? 13.729 7.465 -21.152 1.00 88.88 77 VAL A C 1
ATOM 585 O O . VAL A 1 77 ? 13.851 7.673 -22.353 1.00 88.88 77 VAL A O 1
ATOM 588 N N . PHE A 1 78 ? 13.835 8.439 -20.256 1.00 85.38 78 PHE A N 1
ATOM 589 C CA . PHE A 1 78 ? 14.195 9.807 -20.614 1.00 85.38 78 PHE A CA 1
ATOM 590 C C . PHE A 1 78 ? 14.933 10.479 -19.458 1.00 85.38 78 PHE A C 1
ATOM 592 O O . PHE A 1 78 ? 14.757 10.128 -18.288 1.00 85.38 78 PHE A O 1
ATOM 599 N N . GLU A 1 79 ? 15.759 11.461 -19.794 1.00 80.88 79 GLU A N 1
ATOM 600 C CA . GLU A 1 79 ? 16.457 12.285 -18.815 1.00 80.88 79 GLU A CA 1
ATOM 601 C C . GLU A 1 79 ? 15.613 13.510 -18.464 1.00 80.88 79 GLU A C 1
ATOM 603 O O . GLU A 1 79 ? 14.891 14.055 -19.298 1.00 80.88 79 GLU A O 1
ATOM 608 N N . ARG A 1 80 ? 15.685 13.945 -17.205 1.00 75.31 80 ARG A N 1
ATOM 609 C CA . ARG A 1 80 ? 15.046 15.192 -16.775 1.00 75.31 80 ARG A CA 1
ATOM 610 C C . ARG A 1 80 ? 16.004 16.351 -17.026 1.00 75.31 80 ARG A C 1
ATOM 612 O O . ARG A 1 80 ? 17.144 16.287 -16.572 1.00 75.31 80 ARG A O 1
ATOM 619 N N . GLY A 1 81 ? 15.521 17.395 -17.686 1.00 73.75 81 GLY A N 1
ATOM 620 C CA . GLY A 1 81 ? 16.286 18.585 -18.057 1.00 73.75 81 GLY A CA 1
ATOM 621 C C . GLY A 1 81 ? 15.824 19.119 -19.410 1.00 73.75 81 GLY A C 1
ATOM 622 O O . GLY A 1 81 ? 14.837 18.629 -19.960 1.00 73.75 81 GLY A O 1
ATOM 623 N N . ASP A 1 82 ? 16.563 20.078 -19.962 1.00 58.22 82 ASP A N 1
ATOM 624 C CA . ASP A 1 82 ? 16.169 20.854 -21.151 1.00 58.22 82 ASP A CA 1
ATOM 625 C C . ASP A 1 82 ? 16.302 20.096 -22.489 1.00 58.22 82 ASP A C 1
ATOM 627 O O . ASP A 1 82 ? 16.395 20.684 -23.562 1.00 58.22 82 ASP A O 1
ATOM 631 N N . GLY A 1 83 ? 16.280 18.763 -22.452 1.00 67.56 83 GLY A N 1
ATOM 632 C CA . GLY A 1 83 ? 16.336 17.912 -23.633 1.00 67.56 83 GLY A CA 1
ATOM 633 C C . GLY A 1 83 ? 15.463 16.679 -23.465 1.00 67.56 83 GLY A C 1
ATOM 634 O O . GLY A 1 83 ? 15.885 15.689 -22.869 1.00 67.56 83 GLY A O 1
ATOM 635 N N . PHE A 1 84 ? 14.256 16.703 -24.032 1.00 76.75 84 PHE A N 1
ATOM 636 C CA . PHE A 1 84 ? 13.419 15.508 -24.102 1.00 76.75 84 PHE A CA 1
ATOM 637 C C . PHE A 1 84 ? 13.967 14.557 -25.174 1.00 76.75 84 PHE A C 1
ATOM 639 O O . PHE A 1 84 ? 13.703 14.711 -26.363 1.00 76.75 84 PHE A O 1
ATOM 646 N N . ARG A 1 85 ? 14.771 13.578 -24.745 1.00 83.38 85 ARG A N 1
ATOM 647 C CA . ARG A 1 85 ? 15.341 12.528 -25.603 1.00 83.38 85 ARG A CA 1
ATOM 648 C C . ARG A 1 85 ? 14.854 11.152 -25.141 1.00 83.38 85 ARG A C 1
ATOM 650 O O . ARG A 1 85 ? 15.574 10.469 -24.408 1.00 83.38 85 ARG A O 1
ATOM 657 N N . PRO A 1 86 ? 13.619 10.757 -25.495 1.00 86.88 86 PRO A N 1
ATOM 658 C CA . PRO A 1 86 ? 13.081 9.468 -25.098 1.00 86.88 86 PRO A CA 1
ATOM 659 C C . PRO A 1 86 ? 13.808 8.324 -25.810 1.00 86.88 86 PRO A C 1
ATOM 661 O O . PRO A 1 86 ? 14.066 8.373 -27.011 1.00 86.88 86 PRO A O 1
ATOM 664 N N . ARG A 1 87 ? 14.089 7.257 -25.066 1.00 89.50 87 ARG A N 1
ATOM 665 C CA . ARG A 1 87 ? 14.566 5.970 -25.568 1.00 89.50 87 ARG A CA 1
ATOM 666 C C . ARG A 1 87 ? 13.497 4.919 -25.303 1.00 89.50 87 ARG A C 1
ATOM 668 O O . ARG A 1 87 ? 12.920 4.862 -24.215 1.00 89.50 87 ARG A O 1
ATOM 675 N N . HIS A 1 88 ? 13.241 4.075 -26.295 1.00 92.62 88 HIS A N 1
ATOM 676 C CA . HIS A 1 88 ? 12.345 2.934 -26.153 1.00 92.62 88 HIS A CA 1
ATOM 677 C C . HIS A 1 88 ? 13.149 1.695 -25.759 1.00 92.62 88 HIS A C 1
ATOM 679 O O . HIS A 1 88 ? 14.076 1.299 -26.459 1.00 92.62 88 HIS A O 1
ATOM 685 N N . ARG A 1 89 ? 12.775 1.091 -24.635 1.00 92.62 89 ARG A N 1
ATOM 686 C CA . ARG A 1 89 ? 13.357 -0.133 -24.076 1.00 92.62 89 ARG A CA 1
ATOM 687 C C . ARG A 1 89 ? 12.246 -1.124 -23.732 1.00 92.62 89 ARG A C 1
ATOM 689 O O . ARG A 1 89 ? 11.057 -0.819 -23.878 1.00 92.62 89 ARG A O 1
ATOM 696 N N . ARG A 1 90 ? 12.613 -2.301 -23.242 1.00 93.94 90 ARG A N 1
ATOM 697 C CA . ARG A 1 90 ? 11.720 -3.230 -22.539 1.00 93.94 90 ARG A CA 1
ATOM 698 C C . ARG A 1 90 ? 12.039 -3.225 -21.049 1.00 93.94 90 ARG A C 1
ATOM 700 O O . ARG A 1 90 ? 13.132 -2.847 -20.646 1.00 93.94 90 ARG A O 1
ATOM 707 N N . VAL A 1 91 ? 11.102 -3.673 -20.218 1.00 93.00 91 VAL A N 1
ATOM 708 C CA . VAL A 1 91 ? 11.342 -3.815 -18.768 1.00 93.00 91 VAL A CA 1
ATOM 709 C C . VAL A 1 91 ? 12.492 -4.792 -18.482 1.00 93.00 91 VAL A C 1
ATOM 711 O O . VAL A 1 91 ? 13.218 -4.600 -17.513 1.00 93.00 91 VAL A O 1
ATOM 714 N N . ALA A 1 92 ? 12.710 -5.788 -19.345 1.00 94.31 92 ALA A N 1
ATOM 715 C CA . ALA A 1 92 ? 13.877 -6.672 -19.288 1.00 94.31 92 ALA A CA 1
ATOM 716 C C . ALA A 1 92 ? 15.226 -5.931 -19.361 1.00 94.31 92 ALA A C 1
ATOM 718 O O . ALA A 1 92 ? 16.206 -6.411 -18.800 1.00 94.31 92 ALA A O 1
ATOM 719 N N . ASP A 1 93 ? 15.265 -4.753 -19.990 1.00 93.31 93 ASP A N 1
ATOM 720 C CA . ASP A 1 93 ? 16.477 -3.940 -20.126 1.00 93.31 93 ASP A CA 1
ATOM 721 C C . ASP A 1 93 ? 16.729 -3.059 -18.890 1.00 93.31 93 ASP A C 1
ATOM 723 O O . ASP A 1 93 ? 17.748 -2.378 -18.825 1.00 93.31 93 ASP A O 1
ATOM 727 N N . LEU A 1 94 ? 15.826 -3.051 -17.896 1.00 92.88 94 LEU A N 1
ATOM 728 C CA . LEU A 1 94 ? 15.945 -2.208 -16.700 1.00 92.88 94 LEU A CA 1
ATOM 729 C C . LEU A 1 94 ? 17.312 -2.310 -16.004 1.00 92.88 94 LEU A C 1
AT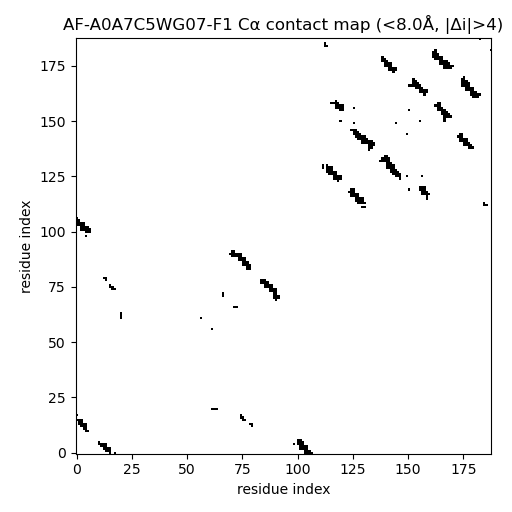OM 731 O O . LEU A 1 94 ? 17.835 -1.253 -15.656 1.00 92.88 94 LEU A O 1
ATOM 735 N N . PRO A 1 95 ? 17.934 -3.496 -15.832 1.00 91.94 95 PRO A N 1
ATOM 736 C CA . PRO A 1 95 ? 19.257 -3.584 -15.216 1.00 91.94 95 PRO A CA 1
ATOM 737 C C . PRO A 1 95 ? 20.337 -2.754 -15.928 1.00 91.94 95 PRO A C 1
ATOM 739 O O . PRO A 1 95 ? 21.273 -2.309 -15.276 1.00 91.94 95 PRO A O 1
ATOM 742 N N . GLN A 1 96 ? 20.202 -2.502 -17.236 1.00 92.06 96 GLN A N 1
ATOM 743 C CA . GLN A 1 96 ? 21.154 -1.702 -18.021 1.00 92.06 96 GLN A CA 1
ATOM 744 C C . GLN A 1 96 ? 21.031 -0.194 -17.757 1.00 92.06 96 GLN A C 1
ATOM 746 O O . GLN A 1 96 ? 21.944 0.562 -18.076 1.00 92.06 96 GLN A O 1
ATOM 751 N N . GLU A 1 97 ? 19.909 0.258 -17.193 1.00 89.12 97 GLU A N 1
ATOM 752 C CA . GLU A 1 97 ? 19.682 1.666 -16.844 1.00 89.12 97 GLU A CA 1
ATOM 753 C C . GLU A 1 97 ? 20.032 1.954 -15.365 1.00 89.12 97 GLU A C 1
ATOM 755 O O . GLU A 1 97 ? 19.857 3.083 -14.903 1.00 89.12 97 GLU A O 1
ATOM 760 N N . LEU A 1 98 ? 20.528 0.951 -14.623 1.00 88.62 98 LEU A N 1
ATOM 761 C CA . LEU A 1 98 ? 20.970 1.068 -13.230 1.00 88.62 98 LEU A CA 1
ATOM 762 C C . LEU A 1 98 ? 22.494 1.152 -13.142 1.00 88.62 98 LEU A C 1
ATOM 764 O O . LEU A 1 98 ? 23.218 0.500 -13.890 1.00 88.62 98 LEU A O 1
ATOM 768 N N . SER A 1 99 ? 22.991 1.942 -12.196 1.00 88.25 99 SER A N 1
ATOM 769 C CA . SER A 1 99 ? 24.406 1.974 -11.823 1.00 88.25 99 SER A CA 1
ATOM 770 C C . SER A 1 99 ? 24.645 1.230 -10.505 1.00 88.25 99 SER A C 1
ATOM 772 O O . SER A 1 99 ? 23.752 1.190 -9.653 1.00 88.25 99 SER A O 1
ATOM 774 N N . PRO A 1 100 ? 25.854 0.684 -10.279 1.00 87.50 100 PRO A N 1
ATOM 775 C CA . PRO A 1 100 ? 26.252 0.230 -8.950 1.00 87.50 100 PRO A CA 1
ATOM 776 C C . PRO A 1 100 ? 26.029 1.337 -7.906 1.00 87.50 100 PRO A C 1
ATOM 778 O O . PRO A 1 100 ? 26.426 2.481 -8.125 1.00 87.50 100 PRO A O 1
ATOM 781 N N . GLY A 1 101 ? 25.375 0.996 -6.792 1.00 86.94 101 GLY A N 1
ATOM 782 C CA . GLY A 1 101 ? 24.989 1.943 -5.735 1.00 86.94 101 GLY A CA 1
ATOM 783 C C . GLY A 1 101 ? 23.554 2.483 -5.827 1.00 86.94 101 GLY A C 1
ATOM 784 O O . GLY A 1 101 ? 23.087 3.116 -4.881 1.00 86.94 101 GLY A O 1
ATOM 785 N N . ASP A 1 102 ? 22.819 2.210 -6.909 1.00 83.25 102 ASP A N 1
ATOM 786 C CA . ASP A 1 102 ? 21.405 2.588 -7.007 1.00 83.25 102 ASP A CA 1
ATOM 787 C C . ASP A 1 102 ? 20.513 1.749 -6.075 1.00 83.25 102 ASP A C 1
ATOM 789 O O . ASP A 1 102 ? 20.670 0.533 -5.954 1.00 83.25 102 ASP A O 1
ATOM 793 N N . LEU A 1 103 ? 19.521 2.395 -5.451 1.00 83.75 103 LEU A N 1
ATOM 794 C CA . LEU A 1 103 ? 18.527 1.752 -4.594 1.00 83.75 103 LEU A CA 1
ATOM 795 C C . LEU A 1 103 ? 17.199 1.588 -5.341 1.00 83.75 103 LEU A C 1
ATOM 797 O O . LEU A 1 103 ? 16.496 2.559 -5.646 1.00 83.75 103 LEU A O 1
ATOM 801 N N . LEU A 1 104 ? 16.812 0.335 -5.577 1.00 85.31 104 LEU A N 1
ATOM 802 C CA . LEU A 1 104 ? 15.504 -0.000 -6.126 1.00 85.31 104 LEU A CA 1
ATOM 803 C C . LEU A 1 104 ? 14.480 -0.192 -5.005 1.00 85.31 104 LEU A C 1
ATOM 805 O O . LEU A 1 104 ? 14.462 -1.221 -4.335 1.00 85.31 104 LEU A O 1
ATOM 809 N N . VAL A 1 105 ? 13.577 0.778 -4.838 1.00 82.75 105 VAL A N 1
ATOM 810 C CA . VAL A 1 105 ? 12.485 0.678 -3.865 1.00 82.75 105 VAL A CA 1
ATOM 811 C C . VAL A 1 105 ? 11.252 0.086 -4.545 1.00 82.75 105 VAL A C 1
ATOM 813 O O . VAL A 1 105 ? 10.547 0.728 -5.343 1.00 82.75 105 VAL A O 1
ATOM 816 N N . VAL A 1 106 ? 10.986 -1.177 -4.230 1.00 81.88 106 VAL A N 1
ATOM 817 C CA . VAL A 1 106 ? 9.803 -1.901 -4.695 1.00 81.88 106 VAL A CA 1
ATOM 818 C C . VAL A 1 106 ? 8.718 -1.809 -3.629 1.00 81.88 106 VAL A C 1
ATOM 820 O O . VAL A 1 106 ? 8.960 -2.069 -2.456 1.00 81.88 106 VAL A O 1
ATOM 823 N N . ASN A 1 107 ? 7.507 -1.439 -4.047 1.00 79.44 107 ASN A N 1
ATOM 824 C CA . ASN A 1 107 ? 6.354 -1.468 -3.159 1.00 79.44 107 ASN A CA 1
ATOM 825 C C . ASN A 1 107 ? 5.823 -2.904 -3.089 1.00 79.44 107 ASN A C 1
ATOM 827 O O . ASN A 1 107 ? 5.351 -3.418 -4.104 1.00 79.44 107 ASN A O 1
ATOM 831 N N . ASN A 1 108 ? 5.907 -3.530 -1.917 1.00 75.31 108 ASN A N 1
ATOM 832 C CA . ASN A 1 108 ? 5.297 -4.826 -1.647 1.00 75.31 108 ASN A CA 1
ATOM 833 C C . ASN A 1 108 ? 3.976 -4.606 -0.896 1.00 75.31 108 ASN A C 1
ATOM 835 O O . ASN A 1 108 ? 3.967 -4.456 0.324 1.00 75.31 108 ASN A O 1
ATOM 839 N N . THR A 1 109 ? 2.864 -4.530 -1.628 1.00 65.00 109 THR A N 1
ATOM 840 C CA . THR A 1 109 ? 1.538 -4.321 -1.036 1.00 65.00 109 THR A CA 1
ATOM 841 C C . THR A 1 109 ? 1.003 -5.630 -0.466 1.00 65.00 109 THR A C 1
ATOM 843 O O . THR A 1 109 ? 0.652 -6.530 -1.229 1.00 65.00 109 THR A O 1
ATOM 846 N N . ARG A 1 110 ? 0.899 -5.726 0.862 1.00 59.25 110 ARG A N 1
ATOM 847 C CA . ARG A 1 110 ? 0.131 -6.777 1.542 1.00 59.25 110 ARG A CA 1
ATOM 848 C C . ARG A 1 110 ? -1.226 -6.205 1.939 1.00 59.25 110 ARG A C 1
ATOM 850 O O . ARG A 1 110 ? -1.281 -5.183 2.616 1.00 59.25 110 ARG A O 1
ATOM 857 N N . VAL A 1 111 ? -2.307 -6.841 1.493 1.00 54.19 111 VAL A N 1
ATOM 858 C CA . VAL A 1 111 ? -3.661 -6.523 1.960 1.00 54.19 111 VAL A CA 1
ATOM 859 C C . VAL A 1 111 ? -3.889 -7.340 3.225 1.00 54.19 111 VAL A C 1
ATOM 861 O O . VAL A 1 111 ? -4.004 -8.558 3.145 1.00 54.19 111 VAL A O 1
ATOM 864 N N . VAL A 1 112 ? -3.901 -6.683 4.384 1.00 58.97 112 VAL A N 1
ATOM 865 C CA . VAL A 1 112 ? -4.336 -7.300 5.642 1.00 58.97 112 VAL A CA 1
ATOM 866 C C . VAL A 1 112 ? -5.809 -6.920 5.833 1.00 58.97 112 VAL A C 1
ATOM 868 O O . VAL A 1 112 ? -6.102 -5.720 5.880 1.00 58.97 112 VAL A O 1
ATOM 871 N N . PRO A 1 113 ? -6.753 -7.878 5.887 1.00 56.66 113 PRO A N 1
ATOM 872 C CA . PRO A 1 113 ? -8.122 -7.591 6.296 1.00 56.66 113 PRO A CA 1
ATOM 873 C C . PRO A 1 113 ? -8.077 -7.183 7.769 1.00 56.66 113 PRO A C 1
ATOM 875 O O . PRO A 1 113 ? -7.835 -7.988 8.655 1.00 56.66 113 PRO A O 1
ATOM 878 N N . ALA A 1 114 ? -8.165 -5.882 8.011 1.00 74.56 114 ALA A N 1
ATOM 879 C CA . ALA A 1 114 ? -7.775 -5.312 9.293 1.00 74.56 114 ALA A CA 1
ATOM 880 C C . ALA A 1 114 ? -8.769 -4.284 9.832 1.00 74.56 114 ALA A C 1
ATOM 882 O O . ALA A 1 114 ? -8.476 -3.607 10.813 1.00 74.56 114 ALA A O 1
ATOM 883 N N . ARG A 1 115 ? -9.923 -4.117 9.179 1.00 90.00 115 ARG A N 1
ATOM 884 C CA . ARG A 1 115 ? -10.950 -3.163 9.604 1.00 90.00 115 ARG A CA 1
ATOM 885 C C . ARG A 1 115 ? -11.958 -3.869 10.501 1.00 90.00 115 ARG A C 1
ATOM 887 O O . ARG A 1 115 ? -12.881 -4.504 10.006 1.00 90.00 115 ARG A O 1
ATOM 894 N N . LEU A 1 116 ? -11.809 -3.695 11.806 1.00 90.81 116 LEU A N 1
ATOM 895 C CA . LEU A 1 116 ? -12.770 -4.158 12.799 1.00 90.81 116 LEU A CA 1
ATOM 896 C C . LEU A 1 116 ? -13.823 -3.071 13.031 1.00 90.81 116 LEU A C 1
ATOM 898 O O . LEU A 1 116 ? -13.493 -1.913 13.309 1.00 90.81 116 LEU A O 1
ATOM 902 N N . LEU A 1 117 ? -15.096 -3.442 12.925 1.00 92.81 117 LEU A N 1
ATOM 903 C CA . LEU A 1 117 ? -16.218 -2.578 13.279 1.00 92.81 117 LEU A CA 1
ATOM 904 C C . LEU A 1 117 ? -16.579 -2.820 14.742 1.00 92.81 117 LEU A C 1
ATOM 906 O O . LEU A 1 117 ? -16.909 -3.936 15.123 1.00 92.81 117 LEU A O 1
ATOM 910 N N . ALA A 1 118 ? -16.520 -1.775 15.559 1.00 93.75 118 ALA A N 1
ATOM 911 C CA . ALA A 1 118 ? -16.720 -1.864 16.994 1.00 93.75 118 ALA A CA 1
ATOM 912 C C . ALA A 1 118 ? -17.710 -0.818 17.517 1.00 93.75 118 ALA A C 1
ATOM 914 O O . ALA A 1 118 ? -18.001 0.203 16.886 1.00 93.75 118 ALA A O 1
ATOM 915 N N . HIS A 1 119 ? -18.194 -1.056 18.729 1.00 94.81 119 HIS A N 1
ATOM 916 C CA . HIS A 1 119 ? -19.065 -0.161 19.472 1.00 94.81 119 HIS A CA 1
ATOM 917 C C . HIS A 1 119 ? -18.450 0.152 20.833 1.00 94.81 119 HIS A C 1
ATOM 919 O O . HIS A 1 119 ? -17.934 -0.719 21.534 1.00 94.81 119 HIS A O 1
ATOM 925 N N . LYS A 1 120 ? -18.518 1.419 21.234 1.00 93.31 120 LYS A N 1
ATOM 926 C CA . LYS A 1 120 ? -18.224 1.828 22.609 1.00 93.31 120 LYS A CA 1
ATOM 927 C C . LYS A 1 120 ? -19.276 1.249 23.557 1.00 93.31 120 LYS A C 1
ATOM 929 O O . LYS A 1 120 ? -20.404 1.020 23.122 1.00 93.31 120 LYS A O 1
ATOM 934 N N . PRO A 1 121 ? -18.988 1.183 24.866 1.00 87.69 121 PRO A N 1
ATOM 935 C CA . PRO A 1 121 ? -20.007 0.898 25.878 1.00 87.69 121 PRO A CA 1
ATOM 936 C C . PRO A 1 121 ? -21.217 1.841 25.795 1.00 87.69 121 PRO A C 1
ATOM 938 O O . PRO A 1 121 ? -22.337 1.453 26.093 1.00 87.69 121 PRO A O 1
ATOM 941 N N . THR A 1 122 ? -21.005 3.076 25.327 1.00 89.38 122 THR A N 1
ATOM 942 C CA . THR A 1 122 ? -22.059 4.079 25.117 1.00 89.38 122 THR A CA 1
ATOM 943 C C . THR A 1 122 ? -22.868 3.892 23.824 1.00 89.38 122 THR A C 1
ATOM 945 O O . THR A 1 122 ? -23.705 4.732 23.511 1.00 89.38 122 THR A O 1
ATOM 948 N N . GLY A 1 123 ? -22.592 2.856 23.024 1.00 89.56 123 GLY A N 1
ATOM 949 C CA . GLY A 1 123 ? -23.259 2.572 21.745 1.00 89.56 123 GLY A CA 1
ATOM 950 C C . GLY A 1 123 ? -22.684 3.306 20.526 1.00 89.56 123 GLY A C 1
ATOM 951 O O . GLY A 1 123 ? -23.034 2.995 19.390 1.00 89.56 123 GLY A O 1
ATOM 952 N N . GLY A 1 124 ? -21.769 4.262 20.719 1.00 92.94 124 GLY A N 1
ATOM 953 C CA . GLY A 1 124 ? -21.129 4.974 19.607 1.00 92.94 124 GLY A CA 1
ATOM 954 C C . GLY A 1 124 ? -20.218 4.070 18.767 1.00 92.94 124 GLY A C 1
ATOM 955 O O . GLY A 1 124 ? -19.423 3.315 19.324 1.00 92.94 124 GLY A O 1
ATOM 956 N N . ARG A 1 125 ? -20.285 4.190 17.435 1.00 95.12 125 ARG A N 1
ATOM 957 C CA . ARG A 1 125 ? -19.466 3.407 16.489 1.00 95.12 125 ARG A CA 1
ATOM 958 C C . ARG A 1 125 ? -17.988 3.804 16.521 1.00 95.12 125 ARG A C 1
ATOM 960 O O . ARG A 1 125 ? -17.656 4.982 16.692 1.00 95.12 125 ARG A O 1
ATOM 967 N N . VAL A 1 126 ? -17.120 2.814 16.336 1.00 96.12 126 VAL A N 1
ATOM 968 C CA . VAL A 1 126 ? -15.663 2.941 16.226 1.00 96.12 126 VAL A CA 1
ATOM 969 C C . VAL A 1 126 ? -15.172 1.958 15.174 1.00 96.12 126 VAL A C 1
ATOM 971 O O . VAL A 1 126 ? -15.510 0.785 15.215 1.00 96.12 126 VAL A O 1
ATOM 974 N N . GLU A 1 127 ? -14.349 2.423 14.252 1.00 95.06 127 GLU A N 1
ATOM 975 C CA . GLU A 1 127 ? -13.615 1.567 13.326 1.00 95.06 127 GLU A CA 1
ATOM 976 C C . GLU A 1 127 ? -12.173 1.443 13.801 1.00 95.06 127 GLU A C 1
ATOM 978 O O . GLU A 1 127 ? -11.547 2.454 14.127 1.00 95.06 127 GLU A O 1
ATOM 983 N N . VAL A 1 128 ? -11.644 0.224 13.839 1.00 94.12 128 VAL A N 1
ATOM 984 C CA . VAL A 1 128 ? -10.248 -0.054 14.187 1.00 94.12 128 VAL A CA 1
ATOM 985 C C . VAL A 1 128 ? -9.571 -0.651 12.962 1.00 94.12 128 VAL A C 1
ATOM 987 O O . VAL A 1 128 ? -9.958 -1.722 12.514 1.00 94.12 128 VAL A O 1
ATOM 990 N N . PHE A 1 129 ? -8.573 0.036 12.415 1.00 93.12 129 PHE A N 1
ATOM 991 C CA . PHE A 1 129 ? -7.778 -0.435 11.282 1.00 93.12 129 PHE A CA 1
ATOM 992 C C . PHE A 1 129 ? -6.432 -0.942 11.781 1.00 93.12 129 PHE A C 1
ATOM 994 O O . PHE A 1 129 ? -5.561 -0.130 12.087 1.00 93.12 129 PHE A O 1
ATOM 1001 N N . LEU A 1 130 ? -6.252 -2.255 11.868 1.00 92.00 130 LEU A N 1
ATOM 1002 C CA . LEU A 1 130 ? -4.975 -2.861 12.234 1.00 92.00 130 LEU A CA 1
ATOM 1003 C C . LEU A 1 130 ? -3.947 -2.636 11.105 1.00 92.00 130 LEU A C 1
ATOM 1005 O O . LEU A 1 130 ? -4.232 -2.818 9.925 1.00 92.00 130 LEU A O 1
ATOM 1009 N N . LEU A 1 131 ? -2.747 -2.187 11.451 1.00 89.38 131 LEU A N 1
ATOM 1010 C CA . LEU A 1 131 ? -1.687 -1.880 10.488 1.00 89.38 131 LEU A CA 1
ATOM 1011 C C . LEU A 1 131 ? -0.576 -2.922 10.554 1.00 89.38 131 LEU A C 1
ATOM 1013 O O . LEU A 1 131 ? -0.192 -3.501 9.542 1.00 89.38 131 LEU A O 1
ATOM 1017 N N . GLU A 1 132 ? -0.063 -3.148 11.759 1.00 88.75 132 GLU A N 1
ATOM 1018 C CA . GLU A 1 132 ? 1.123 -3.961 12.001 1.00 88.75 132 GLU A CA 1
ATOM 1019 C C . GLU A 1 132 ? 0.987 -4.671 13.345 1.00 88.75 132 GLU A C 1
ATOM 1021 O O . GLU A 1 132 ? 0.659 -4.031 14.346 1.00 88.75 132 GLU A O 1
ATOM 1026 N N . ALA A 1 133 ? 1.220 -5.984 13.361 1.00 89.88 133 ALA A N 1
ATOM 1027 C CA . ALA A 1 133 ? 1.294 -6.752 14.596 1.00 89.88 133 ALA A CA 1
ATOM 1028 C C . ALA A 1 133 ? 2.605 -6.420 15.321 1.00 89.88 133 ALA A C 1
ATOM 1030 O O . ALA A 1 133 ? 3.671 -6.414 14.709 1.00 89.88 133 ALA A O 1
ATOM 1031 N N . LEU A 1 134 ? 2.515 -6.140 16.618 1.00 92.00 134 LEU A N 1
ATOM 1032 C CA . LEU A 1 134 ? 3.642 -5.742 17.469 1.00 92.00 134 LEU A CA 1
ATOM 1033 C C . LEU A 1 134 ? 4.211 -6.916 18.276 1.00 92.00 134 LEU A C 1
ATOM 1035 O O . LEU A 1 134 ? 5.228 -6.774 18.952 1.00 92.00 134 LEU A O 1
ATOM 1039 N N . ASP A 1 135 ? 3.554 -8.071 18.220 1.00 91.00 135 ASP A N 1
ATOM 1040 C CA . ASP A 1 135 ? 3.956 -9.306 18.875 1.00 91.00 135 ASP A CA 1
ATOM 1041 C C . ASP A 1 135 ? 3.722 -10.541 17.994 1.00 91.00 135 ASP A C 1
ATOM 1043 O O . ASP A 1 135 ? 3.011 -10.512 16.986 1.00 91.00 135 ASP A O 1
ATOM 1047 N N . ALA A 1 136 ? 4.395 -11.635 18.361 1.00 86.44 136 ALA A N 1
ATOM 1048 C CA . ALA A 1 136 ? 4.402 -12.878 17.592 1.00 86.44 136 ALA A CA 1
ATOM 1049 C C . ALA A 1 136 ? 3.045 -13.601 17.613 1.00 86.44 136 ALA A C 1
ATOM 1051 O O . ALA A 1 136 ? 2.687 -14.268 16.645 1.00 86.44 136 ALA A O 1
ATOM 1052 N N . ASP A 1 137 ? 2.286 -13.444 18.695 1.00 86.56 137 ASP A N 1
ATOM 1053 C CA . ASP A 1 137 ? 0.937 -13.977 18.891 1.00 86.56 137 ASP A CA 1
ATOM 1054 C C . ASP A 1 137 ? -0.158 -13.111 18.238 1.00 86.56 137 ASP A C 1
ATOM 1056 O O . ASP A 1 137 ? -1.335 -13.467 18.298 1.00 86.56 137 ASP A O 1
ATOM 1060 N N . ARG A 1 138 ? 0.211 -12.001 17.570 1.00 88.12 138 ARG A N 1
ATOM 1061 C CA . ARG A 1 138 ? -0.702 -11.084 16.860 1.00 88.12 138 ARG A CA 1
ATOM 1062 C C . ARG A 1 138 ? -1.848 -10.600 17.756 1.00 88.12 138 ARG A C 1
ATOM 1064 O O . ARG A 1 138 ? -2.983 -10.434 17.295 1.00 88.12 138 ARG A O 1
ATOM 1071 N N . ARG A 1 139 ? -1.567 -10.354 19.036 1.00 90.88 139 ARG A N 1
ATOM 1072 C CA . ARG A 1 139 ? -2.536 -9.829 20.009 1.00 90.88 139 ARG A CA 1
ATOM 1073 C C . ARG A 1 139 ? -2.411 -8.329 20.177 1.00 90.88 139 ARG A C 1
ATOM 1075 O O . ARG A 1 139 ? -3.424 -7.685 20.449 1.00 90.88 139 ARG A O 1
ATOM 1082 N N . ARG A 1 140 ? -1.224 -7.759 19.976 1.00 93.88 140 ARG A N 1
ATOM 1083 C CA . ARG A 1 140 ? -1.004 -6.312 19.964 1.00 93.88 140 ARG A CA 1
ATOM 1084 C C . ARG A 1 140 ? -0.757 -5.810 18.563 1.00 93.88 140 ARG A C 1
ATOM 1086 O O . ARG A 1 140 ? -0.031 -6.411 17.777 1.00 93.88 140 ARG A O 1
ATOM 1093 N N . TRP A 1 141 ? -1.355 -4.667 18.271 1.00 93.88 141 TRP A N 1
ATOM 1094 C CA . TRP A 1 141 ? -1.315 -4.075 16.949 1.00 93.88 141 TRP A CA 1
ATOM 1095 C C . TRP A 1 141 ? -1.132 -2.572 17.029 1.00 93.88 141 TRP A C 1
ATOM 1097 O O . TRP A 1 141 ? -1.754 -1.896 17.848 1.00 93.88 141 TRP A O 1
ATOM 1107 N N . ARG A 1 142 ? -0.352 -2.035 16.095 1.00 94.25 142 ARG A N 1
ATOM 1108 C CA . ARG A 1 142 ? -0.473 -0.636 15.698 1.00 94.25 142 ARG A CA 1
ATOM 1109 C C . ARG A 1 142 ? -1.739 -0.496 14.860 1.00 94.25 142 ARG A C 1
ATOM 1111 O O . ARG A 1 142 ? -1.924 -1.259 13.916 1.00 94.25 142 ARG A O 1
ATOM 1118 N N . ALA A 1 143 ? -2.590 0.473 15.174 1.00 94.56 143 ALA A N 1
ATOM 1119 C CA . ALA A 1 143 ? -3.878 0.661 14.519 1.00 94.56 143 ALA A CA 1
ATOM 1120 C C . ALA A 1 143 ? -4.249 2.139 14.310 1.00 94.56 143 ALA A C 1
ATOM 1122 O O . ALA A 1 143 ? -3.707 3.037 14.956 1.00 94.56 143 ALA A O 1
ATOM 1123 N N . LEU A 1 144 ? -5.209 2.392 13.417 1.00 94.44 144 LEU A N 1
ATOM 1124 C CA . LEU A 1 144 ? -5.903 3.679 13.284 1.00 94.44 144 LEU A CA 1
ATOM 1125 C C . LEU A 1 144 ? -7.332 3.562 13.807 1.00 94.44 144 LEU A C 1
ATOM 1127 O O . LEU A 1 144 ? -7.987 2.542 13.603 1.00 94.44 144 LEU A O 1
ATOM 1131 N N . LEU A 1 145 ? -7.829 4.629 14.435 1.00 94.56 145 LEU A N 1
ATOM 1132 C CA . LEU A 1 145 ? -9.202 4.695 14.934 1.00 94.56 145 LEU A CA 1
ATOM 1133 C C . LEU A 1 145 ? -10.039 5.672 14.109 1.00 94.56 145 LEU A C 1
ATOM 1135 O O . LEU A 1 145 ? -9.708 6.855 14.012 1.00 94.56 145 LEU A O 1
ATOM 1139 N N . GLY A 1 146 ? -11.165 5.195 13.589 1.00 93.81 146 GLY A N 1
ATOM 1140 C CA . GLY A 1 146 ? -12.212 6.009 12.976 1.00 93.81 146 GLY A CA 1
ATOM 1141 C C . GLY A 1 146 ? -13.411 6.153 13.911 1.00 93.81 146 GLY A C 1
ATOM 1142 O O . GLY A 1 146 ? -14.194 5.221 14.057 1.00 93.81 146 GLY A O 1
ATOM 1143 N N . ALA A 1 147 ? -13.580 7.309 14.559 1.00 91.62 147 ALA A N 1
ATOM 1144 C CA . ALA A 1 147 ? -14.749 7.600 15.397 1.00 91.62 147 ALA A CA 1
ATOM 1145 C C . ALA A 1 147 ? -14.960 9.113 15.557 1.00 91.62 147 ALA A C 1
ATOM 1147 O O . ALA A 1 147 ? -13.985 9.854 15.654 1.00 91.62 147 ALA A O 1
ATOM 1148 N N . SER A 1 148 ? -16.213 9.571 15.689 1.00 90.00 148 SER A N 1
ATOM 1149 C CA . SER A 1 148 ? -16.532 11.002 15.892 1.00 90.00 148 SER A CA 1
ATOM 1150 C C . SER A 1 148 ? -15.892 11.583 17.156 1.00 90.00 148 SER A C 1
ATOM 1152 O O . SER A 1 148 ? -15.454 12.725 17.182 1.00 90.00 148 SER A O 1
ATOM 1154 N N . ARG A 1 149 ? -15.815 10.770 18.212 1.00 90.50 149 ARG A N 1
ATOM 1155 C CA . ARG A 1 149 ? -15.007 11.035 19.405 1.00 90.50 149 ARG A CA 1
ATOM 1156 C C . ARG A 1 149 ? -14.146 9.812 19.632 1.00 90.50 149 ARG A C 1
ATOM 1158 O O . ARG A 1 149 ? -14.703 8.724 19.770 1.00 90.50 149 ARG A O 1
ATOM 1165 N N . GLN A 1 150 ? -12.831 9.948 19.654 1.00 89.88 150 GLN A N 1
ATOM 1166 C CA . GLN A 1 150 ? -11.993 8.770 19.844 1.00 89.88 150 GLN A CA 1
ATOM 1167 C C . GLN A 1 150 ? -12.130 8.211 21.273 1.00 89.88 150 GLN A C 1
ATOM 1169 O O . GLN A 1 150 ? -12.316 8.993 22.211 1.00 89.88 150 GLN A O 1
ATOM 1174 N N . PRO A 1 151 ? -12.076 6.879 21.453 1.00 91.69 151 PRO A N 1
ATOM 1175 C CA . PRO A 1 151 ? -11.963 6.273 22.774 1.00 91.69 151 PRO A CA 1
ATOM 1176 C C . PRO A 1 151 ? -10.682 6.728 23.495 1.00 91.69 151 PRO A C 1
ATOM 1178 O O . PRO A 1 151 ? -9.682 7.089 22.859 1.00 91.69 151 PRO A O 1
ATOM 1181 N N . ALA A 1 152 ? -10.736 6.748 24.825 1.00 92.12 152 ALA A N 1
ATOM 1182 C CA . ALA A 1 152 ? -9.592 7.082 25.668 1.00 92.12 152 ALA A CA 1
ATOM 1183 C C . ALA A 1 152 ? -8.638 5.884 25.800 1.00 92.12 152 ALA A C 1
ATOM 1185 O O . ALA A 1 152 ? -9.032 4.740 25.567 1.00 92.12 152 ALA A O 1
ATOM 1186 N N . GLU A 1 153 ? -7.399 6.144 26.199 1.00 95.06 153 GLU A N 1
ATOM 1187 C CA . GLU A 1 153 ? -6.483 5.084 26.633 1.00 95.0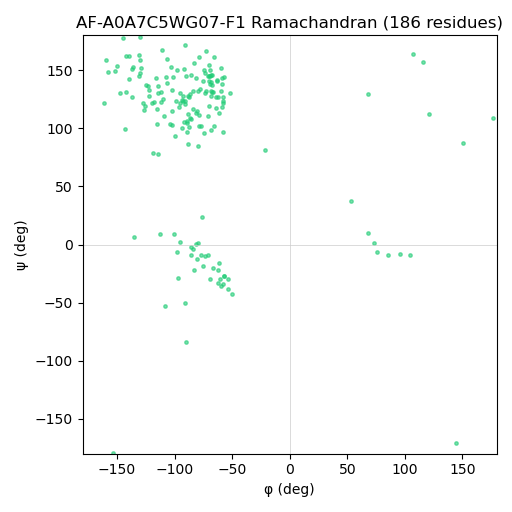6 153 GLU A CA 1
ATOM 1188 C C . GLU A 1 153 ? -7.083 4.317 27.822 1.00 95.06 153 GLU A C 1
ATOM 1190 O O . GLU A 1 153 ? -7.811 4.884 28.639 1.00 95.06 153 GLU A O 1
ATOM 1195 N N . GLY A 1 154 ? -6.857 3.006 27.863 1.00 94.00 154 GLY A N 1
ATOM 1196 C CA . GLY A 1 154 ? -7.458 2.072 28.818 1.00 94.00 154 GLY A CA 1
ATOM 1197 C C . GLY A 1 154 ? -8.920 1.703 28.539 1.00 94.00 154 GLY A C 1
ATOM 1198 O O . GLY A 1 154 ? -9.471 0.838 29.216 1.00 94.00 154 GLY A O 1
ATOM 1199 N N . SER A 1 155 ? -9.580 2.331 27.559 1.00 94.25 155 SER A N 1
ATOM 1200 C CA . SER A 1 155 ? -10.966 1.988 27.221 1.00 94.25 155 SER A CA 1
ATOM 1201 C C . SER A 1 155 ? -11.059 0.783 26.287 1.00 94.25 155 SER A C 1
ATOM 1203 O O . SER A 1 155 ? -10.131 0.475 25.538 1.00 94.25 155 SER A O 1
ATOM 1205 N N . ARG A 1 156 ? -12.216 0.114 26.316 1.00 95.69 156 ARG A N 1
ATOM 1206 C CA . ARG A 1 156 ? -12.516 -1.051 25.479 1.00 95.69 156 ARG A CA 1
ATOM 1207 C C . ARG A 1 156 ? -13.655 -0.756 24.522 1.00 95.69 156 ARG A C 1
ATOM 1209 O O . ARG A 1 156 ? -14.603 -0.047 24.868 1.00 95.69 156 ARG A O 1
ATOM 1216 N N . VAL A 1 157 ? -13.558 -1.306 23.319 1.00 95.50 157 VAL A N 1
ATOM 1217 C CA . VAL A 1 157 ? -14.622 -1.278 22.314 1.00 95.50 157 VAL A CA 1
ATOM 1218 C C . VAL A 1 157 ? -14.971 -2.703 21.913 1.00 95.50 157 VAL A C 1
ATOM 1220 O O . VAL A 1 157 ? -14.092 -3.540 21.724 1.00 95.50 157 VAL A O 1
ATOM 1223 N N . ARG A 1 158 ? -16.266 -2.985 21.801 1.00 94.38 158 ARG A N 1
ATOM 1224 C CA . ARG A 1 158 ? -16.779 -4.316 21.489 1.00 94.38 158 ARG A CA 1
ATOM 1225 C C . ARG A 1 158 ? -16.929 -4.483 19.991 1.00 94.38 158 ARG A C 1
ATOM 1227 O O . ARG A 1 158 ? -17.651 -3.704 19.374 1.00 94.38 158 ARG A O 1
ATOM 1234 N N . VAL A 1 159 ? -16.287 -5.498 19.431 1.00 91.62 159 VAL A N 1
ATOM 1235 C CA . VAL A 1 159 ? -16.406 -5.852 18.012 1.00 91.62 159 VAL A CA 1
ATOM 1236 C C . VAL A 1 159 ? -17.536 -6.866 17.834 1.00 91.62 159 VAL A C 1
ATOM 1238 O O . VAL A 1 159 ? -18.458 -6.632 17.060 1.00 91.62 159 VAL A O 1
ATOM 1241 N N . ALA A 1 160 ? -17.513 -7.937 18.630 1.00 87.44 160 ALA A N 1
ATOM 1242 C CA . ALA A 1 160 ? -18.533 -8.982 18.668 1.00 87.44 160 ALA A CA 1
ATOM 1243 C C . ALA A 1 160 ? -18.716 -9.495 20.108 1.00 87.44 160 ALA A C 1
ATOM 1245 O O . ALA A 1 160 ? -18.048 -9.038 21.038 1.00 87.44 160 ALA A O 1
ATOM 1246 N N . GLU A 1 161 ? -19.642 -10.426 20.320 1.00 85.06 161 GLU A N 1
ATOM 1247 C CA . GLU A 1 161 ? -19.777 -11.092 21.616 1.00 85.06 161 GLU A CA 1
ATOM 1248 C C . GLU A 1 161 ? -18.498 -11.877 21.944 1.00 85.06 161 GLU A C 1
ATOM 1250 O O . GLU A 1 161 ? -17.998 -12.635 21.119 1.00 85.06 161 GLU A O 1
ATOM 1255 N N . GLY A 1 162 ? -17.918 -11.632 23.121 1.00 85.69 162 GLY A N 1
ATOM 1256 C CA . GLY A 1 162 ? -16.651 -12.248 23.527 1.00 85.69 162 GLY A CA 1
ATOM 1257 C C . GLY A 1 162 ? -15.396 -11.714 22.821 1.00 85.69 162 GLY A C 1
ATOM 1258 O O . GLY A 1 162 ? -14.308 -12.183 23.145 1.00 85.69 162 GLY A O 1
ATOM 1259 N N . PHE A 1 163 ? -15.509 -10.732 21.914 1.00 90.06 163 PHE A N 1
ATOM 1260 C CA . PHE A 1 163 ? -14.364 -10.137 21.216 1.00 90.06 163 PHE A CA 1
ATOM 1261 C C . PHE A 1 163 ? -14.331 -8.607 21.346 1.00 90.06 163 PHE A C 1
ATOM 1263 O O . PHE A 1 163 ? -15.206 -7.881 20.853 1.00 90.06 163 PHE A O 1
ATOM 1270 N N . GLU A 1 164 ? -13.294 -8.106 22.013 1.00 94.12 164 GLU A N 1
ATOM 1271 C CA . GLU A 1 164 ? -13.111 -6.688 22.323 1.00 94.12 164 GLU A CA 1
ATOM 1272 C C . GLU A 1 164 ? -11.717 -6.201 21.926 1.00 94.12 164 GLU A C 1
ATOM 1274 O O . GLU A 1 164 ? -10.764 -6.967 21.799 1.00 94.12 164 GLU A O 1
ATOM 1279 N N . VAL A 1 165 ? -11.591 -4.888 21.759 1.00 95.31 165 VAL A N 1
ATOM 1280 C CA . VAL A 1 165 ? -10.319 -4.214 21.515 1.00 95.31 165 VAL A CA 1
ATOM 1281 C C . VAL A 1 165 ? -10.076 -3.220 22.639 1.00 95.31 165 VAL A C 1
ATOM 1283 O O . VAL A 1 165 ? -10.881 -2.316 22.866 1.00 95.31 165 VAL A O 1
ATOM 1286 N N . GLU A 1 166 ? -8.959 -3.384 23.336 1.00 96.88 166 GLU A N 1
ATOM 1287 C CA . GLU A 1 166 ? -8.483 -2.464 24.364 1.00 96.88 166 GLU A CA 1
ATOM 1288 C C . GLU A 1 166 ? -7.529 -1.443 23.744 1.00 96.88 166 GLU A C 1
ATOM 1290 O O . GLU A 1 166 ? -6.575 -1.807 23.053 1.00 96.88 166 GLU A O 1
ATOM 1295 N N . ILE A 1 167 ? -7.789 -0.158 23.980 1.00 97.00 167 ILE A N 1
ATOM 1296 C CA . ILE A 1 167 ? -6.914 0.930 23.546 1.00 97.00 167 ILE A CA 1
ATOM 1297 C C . ILE A 1 167 ? -5.814 1.088 24.589 1.00 97.00 167 ILE A C 1
ATOM 1299 O O . ILE A 1 167 ? -6.109 1.420 25.734 1.00 97.00 167 ILE A O 1
ATOM 1303 N N . LEU A 1 168 ? -4.560 0.860 24.205 1.00 96.75 168 LEU A N 1
ATOM 1304 C CA . LEU A 1 168 ? -3.428 0.916 25.125 1.00 96.75 168 LEU A CA 1
ATOM 1305 C C . LEU A 1 168 ? -2.845 2.327 25.173 1.00 96.75 168 LEU A C 1
ATOM 1307 O O . LEU A 1 168 ? -3.228 3.121 26.026 1.00 96.75 168 LEU A O 1
ATOM 1311 N N . THR A 1 169 ? -1.967 2.655 24.231 1.00 95.12 169 THR A N 1
ATOM 1312 C CA . THR A 1 169 ? -1.213 3.913 24.219 1.00 95.12 169 THR A CA 1
ATOM 1313 C C . THR A 1 169 ? -1.305 4.577 22.855 1.00 95.12 169 THR A C 1
ATOM 1315 O O . THR A 1 169 ? -1.341 3.916 21.816 1.00 95.12 169 THR A O 1
ATOM 1318 N N . ARG A 1 170 ? -1.350 5.906 22.831 1.00 92.75 170 ARG A N 1
ATOM 1319 C CA . ARG A 1 170 ? -1.297 6.696 21.603 1.00 92.75 170 ARG A CA 1
ATOM 1320 C C . ARG A 1 170 ? 0.137 6.818 21.107 1.00 92.75 170 ARG A C 1
ATOM 1322 O O . ARG A 1 170 ? 1.051 7.162 21.848 1.00 92.75 170 ARG A O 1
ATOM 1329 N N . LEU A 1 171 ? 0.306 6.560 19.819 1.00 91.06 171 LEU A N 1
ATOM 1330 C CA . LEU A 1 171 ? 1.563 6.671 19.096 1.00 91.06 171 LEU A CA 1
ATOM 1331 C C . LEU A 1 171 ? 1.474 7.850 18.123 1.00 91.06 171 LEU A C 1
ATOM 1333 O O . LEU A 1 171 ? 0.390 8.362 17.830 1.00 91.06 171 LEU A O 1
ATOM 1337 N N . GLU A 1 172 ? 2.604 8.268 17.560 1.00 90.00 172 GLU A N 1
ATOM 1338 C CA . GLU A 1 172 ? 2.589 9.284 16.511 1.00 90.00 172 GLU A CA 1
ATOM 1339 C C . GLU A 1 172 ? 1.792 8.778 15.292 1.00 90.00 172 GLU A C 1
ATOM 1341 O O . GLU A 1 172 ? 2.144 7.789 14.635 1.00 90.00 172 GLU A O 1
ATOM 1346 N N . GLY A 1 173 ? 0.655 9.432 15.039 1.00 87.38 173 GLY A N 1
ATOM 1347 C CA . GLY A 1 173 ? -0.259 9.105 13.946 1.00 87.38 173 GLY A CA 1
ATOM 1348 C C . GLY A 1 173 ? -0.993 7.763 14.070 1.00 87.38 173 GLY A C 1
ATOM 1349 O O . GLY A 1 173 ? -1.610 7.346 13.095 1.00 87.38 173 GLY A O 1
ATOM 1350 N N . ALA A 1 174 ? -0.936 7.074 15.216 1.00 94.00 174 ALA A N 1
ATOM 1351 C CA . ALA A 1 174 ? -1.573 5.769 15.413 1.00 94.00 174 ALA A CA 1
ATOM 1352 C C . ALA A 1 174 ? -1.917 5.507 16.890 1.00 94.00 174 ALA A C 1
ATOM 1354 O O . ALA A 1 174 ? -1.667 6.329 17.767 1.00 94.00 174 ALA A O 1
ATOM 1355 N N . VAL A 1 175 ? -2.486 4.342 17.176 1.00 95.56 175 VAL A N 1
ATOM 1356 C CA . VAL A 1 175 ? -2.674 3.824 18.534 1.00 95.56 175 VAL A CA 1
ATOM 1357 C C . VAL A 1 175 ? -2.152 2.400 18.621 1.00 95.56 175 VAL A C 1
ATOM 1359 O O . VAL A 1 175 ? -2.222 1.653 17.649 1.00 95.56 175 VAL A O 1
ATOM 1362 N N . GLU A 1 176 ? -1.644 2.017 19.778 1.00 96.44 176 GLU A N 1
ATOM 1363 C CA . GLU A 1 176 ? -1.470 0.617 20.126 1.00 96.44 176 GLU A CA 1
ATOM 1364 C C . GLU A 1 176 ? -2.788 0.075 20.684 1.00 96.44 176 GLU A C 1
ATOM 1366 O O . GLU A 1 176 ? -3.424 0.699 21.540 1.00 96.44 176 GLU A O 1
ATOM 1371 N N . VAL A 1 177 ? -3.205 -1.086 20.190 1.00 96.19 177 VAL A N 1
ATOM 1372 C CA . VAL A 1 177 ? -4.395 -1.791 20.663 1.00 96.19 177 VAL A CA 1
ATOM 1373 C C . VAL A 1 177 ? -4.074 -3.238 20.986 1.00 96.19 177 VAL A C 1
ATOM 1375 O O . VAL A 1 177 ? -3.189 -3.837 20.373 1.00 96.19 177 VAL A O 1
ATOM 1378 N N . ARG A 1 178 ? -4.834 -3.813 21.916 1.00 95.50 178 ARG A N 1
ATOM 1379 C CA . ARG A 1 178 ? -4.809 -5.243 22.220 1.00 95.50 178 ARG A CA 1
ATOM 1380 C C . ARG A 1 178 ? -6.146 -5.878 21.867 1.00 95.50 178 ARG A C 1
ATOM 1382 O O . ARG A 1 178 ? -7.193 -5.392 22.287 1.00 95.50 178 ARG A O 1
ATOM 1389 N N . LEU A 1 179 ? -6.099 -6.981 21.130 1.00 93.56 179 LEU A N 1
ATOM 1390 C CA . LEU A 1 179 ? -7.255 -7.833 20.869 1.00 93.56 179 LEU A CA 1
ATOM 1391 C C . LEU A 1 179 ? -7.522 -8.707 22.103 1.00 93.56 179 LEU A C 1
ATOM 1393 O O . LEU A 1 179 ? -6.596 -9.302 22.665 1.00 93.56 179 LEU A O 1
ATOM 1397 N N . LEU A 1 180 ? -8.778 -8.795 22.531 1.00 92.44 180 LEU A N 1
ATOM 1398 C CA . LEU A 1 180 ? -9.256 -9.575 23.676 1.00 92.44 180 LEU A CA 1
ATOM 1399 C C . LEU A 1 180 ? -10.331 -10.563 23.191 1.00 92.44 180 LEU A C 1
ATOM 1401 O O . LEU A 1 180 ? -11.226 -10.155 22.460 1.00 92.44 180 LEU A O 1
ATOM 1405 N N . GLY A 1 181 ? -10.247 -11.836 23.596 1.00 85.56 181 GLY A N 1
ATOM 1406 C CA . GLY A 1 181 ? -11.115 -12.929 23.112 1.00 85.56 181 GLY A CA 1
ATOM 1407 C C . GLY A 1 181 ? -10.405 -13.912 22.175 1.00 85.56 181 GLY A C 1
ATOM 1408 O O . GLY A 1 181 ? -9.330 -13.595 21.673 1.00 85.56 181 GLY A O 1
ATOM 1409 N N . ASP A 1 182 ? -10.980 -15.091 21.945 1.00 69.75 182 ASP A N 1
ATOM 1410 C CA . ASP A 1 182 ? -10.302 -16.202 21.247 1.00 69.75 182 ASP A CA 1
ATOM 1411 C C . ASP A 1 182 ? -10.408 -16.151 19.715 1.00 69.75 182 ASP A C 1
ATOM 1413 O O . ASP A 1 182 ? -9.718 -16.897 19.024 1.00 69.75 182 ASP A O 1
ATOM 1417 N N . ALA A 1 183 ? -11.231 -15.253 19.168 1.00 61.59 183 ALA A N 1
ATOM 1418 C CA . ALA A 1 183 ? -11.346 -15.074 17.724 1.00 61.59 183 ALA A CA 1
ATOM 1419 C C . ALA A 1 183 ? -10.050 -14.482 17.147 1.00 61.59 183 ALA A C 1
ATOM 1421 O O . ALA A 1 183 ? -9.564 -13.444 17.620 1.00 61.59 183 ALA A O 1
ATOM 1422 N N . ALA A 1 184 ? -9.489 -15.120 16.117 1.00 60.06 184 ALA A N 1
ATOM 1423 C CA . ALA A 1 184 ? -8.431 -14.494 15.341 1.00 60.06 184 ALA A CA 1
ATOM 1424 C C . ALA A 1 184 ? -9.038 -13.349 14.510 1.00 60.06 184 ALA A C 1
ATOM 1426 O O . ALA A 1 184 ? -10.161 -13.471 14.026 1.00 60.06 184 ALA A O 1
ATOM 1427 N N . PRO A 1 185 ? -8.314 -12.237 14.286 1.00 55.88 185 PRO A N 1
ATOM 1428 C CA . PRO A 1 185 ? -8.798 -11.167 13.412 1.00 55.88 185 PRO A CA 1
ATOM 1429 C C . PRO A 1 185 ? -9.027 -11.627 11.962 1.00 55.88 185 PRO A C 1
ATOM 1431 O O . PRO A 1 185 ? -9.709 -10.930 11.222 1.00 55.88 185 PRO A O 1
ATOM 1434 N N . ASP A 1 186 ? -8.472 -12.781 11.573 1.00 57.56 186 ASP A N 1
ATOM 1435 C CA . ASP A 1 186 ? -8.675 -13.395 10.259 1.00 57.56 186 ASP A CA 1
ATOM 1436 C C . ASP A 1 186 ? -10.026 -14.171 10.174 1.00 57.56 186 ASP A C 1
ATOM 1438 O O . ASP A 1 186 ? -10.454 -14.505 9.071 1.00 57.56 186 ASP A O 1
ATOM 1442 N N . ASP A 1 187 ? -10.710 -14.417 11.306 1.00 49.56 187 ASP A N 1
ATOM 1443 C CA . ASP A 1 187 ? -11.972 -15.182 11.418 1.00 49.56 187 ASP A CA 1
ATOM 1444 C C . ASP A 1 187 ? -13.238 -14.291 11.537 1.00 49.56 187 ASP A C 1
ATOM 1446 O O . ASP A 1 187 ? -14.327 -14.793 11.835 1.00 49.56 187 ASP A O 1
ATOM 1450 N N . LEU A 1 188 ? -13.108 -12.971 11.336 1.00 47.59 188 LEU A N 1
ATOM 1451 C CA . LEU A 1 188 ? -14.162 -11.947 11.493 1.00 47.59 188 LEU A CA 1
ATOM 1452 C C . LEU A 1 188 ? -14.461 -11.208 10.182 1.00 47.59 188 LEU A C 1
ATOM 1454 O O . LEU A 1 188 ? -15.637 -10.814 10.001 1.00 47.59 188 LEU A O 1
#

Sequence (188 aa):
MVLLRLGGPGLRRVRVLLAAAQGLRRGGCARPPCLPPRARRPGEVNPVRVADFDYHLPAEQIAQQAATPRHAARMLVFERGDGFRPRHRRVADLPQELSPGDLLVVNNTRVVPARLLAHKPTGGRVEVFLLEALDADRRRWRALLGASRQPAEGSRVRVAEGFEVEILTRLEGAVEVRLLGDAAPDDL

Nearest PDB structures (foldseek):
  1wdi-assembly1_A  TM=4.805E-01  e=5.977E-06  Thermus thermophilus
  7njq-assembly1_C  TM=6.170E-01  e=8.082E+00  Mycolicibacterium smegmatis MC2 155
  3uid-assembly1_A  TM=2.633E-01  e=3.306E-01  Mycolicibacterium smegmatis MC2 155
  2lav-assembly1_A  TM=1.729E-01  e=1.635E+00  Homo sapiens

Foldseek 3Di:
DFKWADDDDDGFGFDWDDDDDDDDDDDDDDDDDDDDDDDDDPP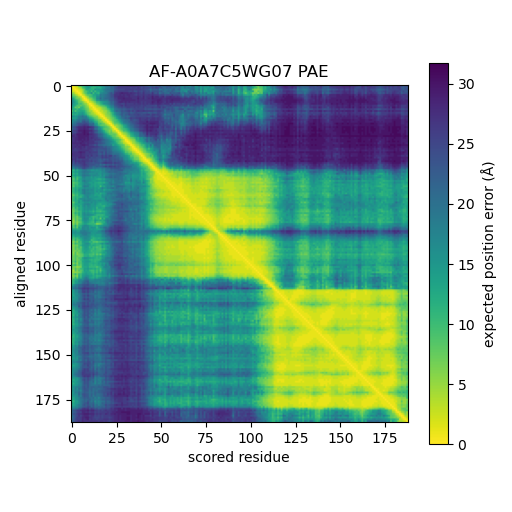DPDPDDPVVPDDDDPPVNHDPDADVVNQQAWTWGAGPDDDGDIDIDTSVCVVVVDDPRMDDDDDDDDDDLAWFWWAFPVRFTKTWGFDDQPDPVSFKGWTAIDGPDDDDQQGWTGRDVQWIKHFHQDDVRTTIIGIGGDDDSVND